Protein AF-A0A948Z2Q3-F1 (afdb_monomer_lite)

Sequence (294 aa):
MANPWHIGNTTVRTPYRLRDALIALAHSEYRGNLVGKDRESGFARLLHEKEILKAERIDHDDSQDFSDLGRKWRSALAQLGFVVQHLTRGHQKGIDPKYKDFVKEQPAFSGIPYEVTPNGINLINANTIPAQQECFLRALVAYRIPTVFETRYKFEQFSPLRHLLEILKNLENKKAEPVIKFWEMAVLQLTIPENGYENITNHIIKYREEREKSNNKKRLDHEKRLKLTNGNATKARTLLDYADLNIRYLKATGLFQSSGRGIIIFPQKHILVEKLLEDKFTVYDDNTYIKEIW

pLDDT: mean 95.42, std 3.98, range [54.91, 98.62]

Foldseek 3Di:
DFDQDFQFDLQCLALLLLLVLLVLQQPDPCALAQDDFVSLLVSLVSCVVVVSDPDVVCVVPVVDTPSVVSVSSLLRCPLLPQWQAAQDPPDGHFARPVCPVLCVVVVQARNRGRHGHPLNVQSNPQPDLLSQLQSLLLSQLLHKPPASRHPVGDDDIDRPLLLLLLLLVVCVVVVHDSWQALLLQLVCSSDDCVCPSVNSNVVVVVLVVVLVPDPDNPVSSQVVLCVVVVNDNVSSVVSSSRSSSRQNSSVSNVQWDDDPRIIHGDPVCPVVSVVSNPDDDDDDHHSRSSVSSD

Secondary structure (DSSP, 8-state):
-PPPP-SS-TT---TTHHHHHHHHHHTSTTTT---SHHHHHHHHHHHHHTTSS--HHHHH-TTS--HHHHHHHHHHHHHTTSBPPP-STT--SSS-GGGHHHHHH-TTS---TTPBPHHHHHHHH--SHHHHHHHHHHHHHH--BS-TT-TT--S--B-HHHHHHHHHHHHHHTTS---EEHHHHHHHTT--GGG-HHHHHHHHHHHHHHHHS-S-HHHHHHHHHHHHTTT-HHHHHHHHHHHHHHHHHHHHTTSEEEETTEEEE-GGGHHHHHHHHHSPP-PPPHHHHHHHH-

Structure (mmCIF, N/CA/C/O backbone):
data_AF-A0A948Z2Q3-F1
#
_entry.id   AF-A0A948Z2Q3-F1
#
loop_
_atom_site.group_PDB
_atom_site.id
_atom_site.type_symbol
_atom_site.label_atom_id
_atom_site.label_alt_id
_atom_site.label_comp_id
_atom_site.label_asym_id
_atom_site.label_entity_id
_atom_site.label_seq_id
_atom_site.pdbx_PDB_ins_code
_atom_site.Cartn_x
_atom_site.Cartn_y
_atom_site.Cartn_z
_atom_site.occupancy
_atom_site.B_iso_or_equiv
_atom_site.auth_seq_id
_atom_site.auth_comp_id
_atom_site.auth_asym_id
_atom_site.auth_atom_id
_atom_site.pdbx_PDB_model_num
ATOM 1 N N . MET A 1 1 ? 9.163 10.919 16.024 1.00 54.91 1 MET A N 1
ATOM 2 C CA . MET A 1 1 ? 7.801 10.505 15.619 1.00 54.91 1 MET A CA 1
ATOM 3 C C . MET A 1 1 ? 7.954 9.510 14.488 1.00 54.91 1 MET A C 1
ATOM 5 O O . MET A 1 1 ? 8.659 9.838 13.540 1.00 54.91 1 MET A O 1
ATOM 9 N N . ALA A 1 2 ? 7.391 8.308 14.615 1.00 65.56 2 ALA A N 1
ATOM 10 C CA . ALA A 1 2 ? 7.458 7.313 13.549 1.00 65.56 2 ALA A CA 1
ATOM 11 C C . ALA A 1 2 ? 6.763 7.857 12.288 1.00 65.56 2 ALA A C 1
ATOM 13 O O . ALA A 1 2 ? 5.712 8.495 12.382 1.00 65.56 2 ALA A O 1
ATOM 14 N N . ASN A 1 3 ? 7.371 7.657 11.118 1.00 85.62 3 ASN A N 1
ATOM 15 C CA . ASN A 1 3 ? 6.726 7.991 9.850 1.00 85.62 3 ASN A CA 1
ATOM 16 C C . ASN A 1 3 ? 5.538 7.044 9.652 1.00 85.62 3 ASN A C 1
ATOM 18 O O . ASN A 1 3 ? 5.741 5.836 9.787 1.00 85.62 3 ASN A O 1
ATOM 22 N N . PRO A 1 4 ? 4.335 7.547 9.319 1.00 93.75 4 PRO A N 1
ATOM 23 C CA . PRO A 1 4 ? 3.201 6.670 9.097 1.00 93.75 4 PRO A CA 1
ATOM 24 C C . PRO A 1 4 ? 3.498 5.713 7.943 1.00 93.75 4 PRO A C 1
ATOM 26 O O . PRO A 1 4 ? 3.984 6.125 6.880 1.00 93.75 4 PRO A O 1
ATOM 29 N N . TRP A 1 5 ? 3.238 4.430 8.159 1.00 96.25 5 TRP A N 1
ATOM 30 C CA . TRP A 1 5 ? 3.358 3.444 7.100 1.00 96.25 5 TRP A CA 1
ATOM 31 C C . TRP A 1 5 ? 2.165 3.520 6.149 1.00 96.25 5 TRP A C 1
ATOM 33 O O . TRP A 1 5 ? 1.053 3.887 6.532 1.00 96.25 5 TRP A O 1
ATOM 43 N N . HIS A 1 6 ? 2.400 3.203 4.880 1.00 95.88 6 HIS A N 1
ATOM 44 C CA . HIS A 1 6 ? 1.338 3.134 3.887 1.00 95.88 6 HIS A CA 1
ATOM 45 C C . HIS A 1 6 ? 1.653 2.109 2.797 1.00 95.88 6 HIS A C 1
ATOM 47 O O . HIS A 1 6 ? 2.815 1.783 2.550 1.00 95.88 6 HIS A O 1
ATOM 53 N N . ILE A 1 7 ? 0.602 1.615 2.149 1.00 95.94 7 ILE A N 1
ATOM 54 C CA . ILE A 1 7 ? 0.643 0.646 1.055 1.00 95.94 7 ILE A CA 1
ATOM 55 C C . ILE A 1 7 ? 0.170 1.355 -0.211 1.00 95.94 7 ILE A C 1
ATOM 57 O O . ILE A 1 7 ? -0.931 1.896 -0.241 1.00 95.94 7 ILE A O 1
ATOM 61 N N . GLY A 1 8 ? 0.992 1.380 -1.254 1.00 92.19 8 GLY A N 1
ATOM 62 C CA . GLY A 1 8 ? 0.757 2.227 -2.419 1.00 92.19 8 GLY A CA 1
ATOM 63 C C . GLY A 1 8 ? 1.153 3.683 -2.162 1.00 92.19 8 GLY A C 1
ATOM 64 O O . GLY A 1 8 ? 1.828 4.026 -1.187 1.00 92.19 8 GLY A O 1
ATOM 65 N N . ASN A 1 9 ? 0.677 4.582 -3.023 1.00 92.31 9 ASN A N 1
ATOM 66 C CA . ASN A 1 9 ? 0.813 6.024 -2.825 1.00 92.31 9 ASN A CA 1
ATOM 67 C C . ASN A 1 9 ? -0.503 6.764 -3.095 1.00 92.31 9 ASN A C 1
ATOM 69 O O . ASN A 1 9 ? -1.407 6.267 -3.761 1.00 92.31 9 ASN A O 1
ATOM 73 N N . THR A 1 10 ? -0.608 7.995 -2.594 1.00 91.56 10 THR A N 1
ATOM 74 C CA . THR A 1 10 ? -1.848 8.792 -2.630 1.00 91.56 10 THR A CA 1
ATOM 75 C C . THR A 1 10 ? -2.260 9.262 -4.024 1.00 91.56 10 THR A C 1
ATOM 77 O O . THR A 1 10 ? -3.364 9.779 -4.182 1.00 91.56 10 THR A O 1
ATOM 80 N N . THR A 1 11 ? -1.408 9.082 -5.037 1.00 91.75 11 THR A N 1
ATOM 81 C CA . THR A 1 11 ? -1.756 9.377 -6.436 1.00 91.75 11 THR A CA 1
ATOM 82 C C . THR A 1 11 ? -2.552 8.226 -7.039 1.00 91.75 11 THR A C 1
ATOM 84 O O . THR A 1 11 ? -3.571 8.450 -7.689 1.00 91.75 11 THR A O 1
ATOM 87 N N . VAL A 1 12 ? -2.145 6.987 -6.757 1.00 94.12 12 VAL A N 1
ATOM 88 C CA . VAL A 1 12 ? -2.795 5.772 -7.262 1.00 94.12 12 VAL A CA 1
ATOM 89 C C . VAL A 1 12 ? -3.582 5.105 -6.136 1.00 94.12 12 VAL A C 1
ATOM 91 O O . VAL A 1 12 ? -3.276 4.010 -5.689 1.00 94.12 12 VAL A O 1
ATOM 94 N N . ARG A 1 13 ? -4.638 5.772 -5.651 1.00 93.06 13 ARG A N 1
ATOM 95 C CA . ARG A 1 13 ? -5.456 5.233 -4.544 1.00 93.06 13 ARG A CA 1
ATOM 96 C C . ARG A 1 13 ? -6.278 3.999 -4.925 1.00 93.06 13 ARG A C 1
ATOM 98 O O . ARG A 1 13 ? -6.767 3.312 -4.040 1.00 93.06 13 ARG A O 1
ATOM 105 N N . THR A 1 14 ? -6.496 3.744 -6.216 1.00 93.88 14 THR A N 1
ATOM 106 C CA . THR A 1 14 ? -7.311 2.615 -6.702 1.00 93.88 14 THR A CA 1
ATOM 107 C C . THR A 1 14 ? -6.391 1.515 -7.233 1.00 93.88 14 THR A C 1
ATOM 109 O O . THR A 1 14 ? -5.890 1.670 -8.347 1.00 93.88 14 THR A O 1
ATOM 112 N N . PRO A 1 15 ? -6.178 0.415 -6.483 1.00 94.94 15 PRO A N 1
ATOM 113 C CA . PRO A 1 15 ? -5.144 -0.572 -6.797 1.00 94.94 15 PRO A CA 1
ATOM 114 C C . PRO A 1 15 ? -5.349 -1.256 -8.144 1.00 94.94 15 PRO A C 1
ATOM 116 O O . PRO A 1 15 ? -4.388 -1.444 -8.874 1.00 94.94 15 PRO A O 1
ATOM 119 N N . TYR A 1 16 ? -6.593 -1.559 -8.524 1.00 95.19 16 TYR A N 1
ATOM 120 C CA . TYR A 1 16 ? -6.884 -2.274 -9.772 1.00 95.19 16 TYR A CA 1
ATOM 121 C C . TYR A 1 16 ? -6.422 -1.531 -11.038 1.00 95.19 16 TYR A C 1
ATOM 123 O O . TYR A 1 16 ? -6.075 -2.179 -12.018 1.00 95.19 16 TYR A O 1
ATOM 131 N N . ARG A 1 17 ? -6.279 -0.195 -10.994 1.00 96.12 17 ARG A N 1
ATOM 132 C CA . ARG A 1 17 ? -5.687 0.580 -12.106 1.00 96.12 17 ARG A CA 1
ATOM 133 C C . ARG A 1 17 ? -4.208 0.263 -12.336 1.00 96.12 17 ARG A C 1
ATOM 135 O O . ARG A 1 17 ? -3.684 0.572 -13.402 1.00 96.12 17 ARG A O 1
ATOM 142 N N . LEU A 1 18 ? -3.518 -0.325 -11.353 1.00 97.56 18 LEU A N 1
ATOM 143 C CA . LEU A 1 18 ? -2.130 -0.753 -11.518 1.00 97.56 18 LEU A CA 1
ATOM 144 C C . LEU A 1 18 ? -2.001 -1.828 -12.589 1.00 97.56 18 LEU A C 1
ATOM 146 O O . LEU A 1 18 ? -1.014 -1.804 -13.310 1.00 97.56 18 LEU A O 1
ATOM 150 N N . ARG A 1 19 ? -2.987 -2.722 -12.736 1.00 97.81 19 ARG A N 1
ATOM 151 C CA . ARG A 1 19 ? -2.957 -3.741 -13.789 1.00 97.81 19 ARG A CA 1
ATOM 152 C C . ARG A 1 19 ? -2.954 -3.094 -15.170 1.00 97.81 19 ARG A C 1
ATOM 154 O O . ARG A 1 19 ? -2.087 -3.400 -15.981 1.00 97.81 19 ARG A O 1
ATOM 161 N N . ASP A 1 20 ? -3.877 -2.172 -15.418 1.00 97.81 20 ASP A N 1
ATOM 162 C CA . ASP A 1 20 ? -3.989 -1.519 -16.725 1.00 97.81 20 ASP A CA 1
ATOM 163 C C . ASP A 1 20 ? -2.764 -0.642 -17.013 1.00 97.81 20 ASP A C 1
ATOM 165 O O . ASP A 1 20 ? -2.226 -0.664 -18.120 1.00 97.81 20 ASP A O 1
ATOM 169 N N . ALA A 1 21 ? -2.248 0.060 -15.996 1.00 97.81 21 ALA A N 1
ATOM 170 C CA . ALA A 1 21 ? -0.997 0.811 -16.110 1.00 97.81 21 ALA A CA 1
ATOM 171 C C . ALA A 1 21 ? 0.207 -0.094 -16.401 1.00 97.81 21 ALA A C 1
ATOM 173 O O . ALA A 1 21 ? 1.087 0.280 -17.174 1.00 97.81 21 ALA A O 1
ATOM 174 N N . LEU A 1 22 ? 0.247 -1.284 -15.801 1.00 98.06 22 LEU A N 1
ATOM 175 C CA . LEU A 1 22 ? 1.303 -2.262 -16.022 1.00 98.06 22 LEU A CA 1
ATOM 176 C C . LEU A 1 22 ? 1.233 -2.853 -17.434 1.00 98.06 22 LEU A C 1
ATOM 178 O O . LEU A 1 22 ? 2.267 -2.977 -18.083 1.00 98.06 22 LEU A O 1
ATOM 182 N N . ILE A 1 23 ? 0.029 -3.135 -17.944 1.00 98.31 23 ILE A N 1
ATOM 183 C CA . ILE A 1 23 ? -0.195 -3.537 -19.341 1.00 98.31 23 ILE A CA 1
ATOM 184 C C . ILE A 1 23 ? 0.279 -2.435 -20.291 1.00 98.31 23 ILE A C 1
ATOM 186 O O . ILE A 1 23 ? 0.996 -2.726 -21.248 1.00 98.31 23 ILE A O 1
ATOM 190 N N . ALA A 1 24 ? -0.083 -1.178 -20.025 1.00 98.19 24 ALA A N 1
ATOM 191 C CA . ALA A 1 24 ? 0.355 -0.039 -20.824 1.00 98.19 24 ALA A CA 1
ATOM 192 C C . ALA A 1 24 ? 1.885 0.106 -20.823 1.00 98.19 24 ALA A C 1
ATOM 194 O O . ALA A 1 24 ? 2.484 0.273 -21.884 1.00 98.19 24 ALA A O 1
ATOM 195 N N . LEU A 1 25 ? 2.525 -0.025 -19.656 1.00 97.94 25 LEU A N 1
ATOM 196 C CA . LEU A 1 25 ? 3.981 0.016 -19.536 1.00 97.94 25 LEU A CA 1
ATOM 197 C C . LEU A 1 25 ? 4.637 -1.129 -20.319 1.00 97.94 25 LEU A C 1
ATOM 199 O O . LEU A 1 25 ? 5.542 -0.877 -21.107 1.00 97.94 25 LEU A O 1
ATOM 203 N N . ALA A 1 26 ? 4.159 -2.365 -20.147 1.00 96.88 26 ALA A N 1
ATOM 204 C CA . ALA A 1 26 ? 4.737 -3.562 -20.757 1.00 96.88 26 ALA A CA 1
ATOM 205 C C . ALA A 1 26 ? 4.750 -3.528 -22.296 1.00 96.88 26 ALA A C 1
ATOM 207 O O . ALA A 1 26 ? 5.660 -4.088 -22.906 1.00 96.88 26 ALA A O 1
ATOM 208 N N . HIS A 1 27 ? 3.766 -2.856 -22.903 1.00 96.75 27 HIS A N 1
ATOM 209 C CA . HIS A 1 27 ? 3.595 -2.738 -24.356 1.00 96.75 27 HIS A CA 1
ATOM 210 C C . HIS A 1 27 ? 4.019 -1.370 -24.918 1.00 96.75 27 HIS A C 1
ATOM 212 O O . HIS A 1 27 ? 3.609 -1.012 -26.020 1.00 96.75 27 HIS A O 1
ATOM 218 N N . SER A 1 28 ? 4.805 -0.587 -24.176 1.00 96.81 28 SER A N 1
ATOM 219 C CA . SER A 1 28 ? 5.303 0.718 -24.628 1.00 96.81 28 SER A CA 1
ATOM 220 C C . SER A 1 28 ? 6.826 0.779 -24.650 1.00 96.81 28 SER A C 1
ATOM 222 O O . SER A 1 28 ? 7.518 -0.042 -24.047 1.00 96.81 28 SER A O 1
ATOM 224 N N . GLU A 1 29 ? 7.354 1.809 -25.308 1.00 95.25 29 GLU A N 1
ATOM 225 C CA . GLU A 1 29 ? 8.790 2.112 -25.365 1.00 95.25 29 GLU A CA 1
ATOM 226 C C . GLU A 1 29 ? 9.416 2.456 -23.998 1.00 95.25 29 GLU A C 1
ATOM 228 O O . GLU A 1 29 ? 10.641 2.501 -23.858 1.00 95.25 29 GLU A O 1
ATOM 233 N N . TYR A 1 30 ? 8.586 2.690 -22.975 1.00 95.62 30 TYR A N 1
ATOM 234 C CA . TYR A 1 30 ? 9.035 3.038 -21.629 1.00 95.62 30 TYR A CA 1
ATOM 235 C C . TYR A 1 30 ? 9.410 1.820 -20.774 1.00 95.62 30 TYR A C 1
ATOM 237 O O . TYR A 1 30 ? 10.022 1.983 -19.712 1.00 95.62 30 TYR A O 1
ATOM 245 N N . ARG A 1 31 ? 9.079 0.596 -21.212 1.00 94.81 31 ARG A N 1
ATOM 246 C CA . ARG A 1 31 ? 9.482 -0.646 -20.534 1.00 94.81 31 ARG A CA 1
ATOM 247 C C . ARG A 1 31 ? 11.005 -0.696 -20.378 1.00 94.81 31 ARG A C 1
ATOM 249 O O . ARG A 1 31 ? 11.735 -0.580 -21.357 1.00 94.81 31 ARG A O 1
ATOM 256 N N . GLY A 1 32 ? 11.492 -0.877 -19.148 1.00 93.00 32 GLY A N 1
ATOM 257 C CA . GLY A 1 32 ? 12.938 -0.929 -18.880 1.00 93.00 32 GLY A CA 1
ATOM 258 C C . GLY A 1 32 ? 13.676 0.403 -19.097 1.00 93.00 32 GLY A C 1
ATOM 259 O O . GLY A 1 32 ? 14.906 0.456 -19.059 1.00 93.00 32 GLY A O 1
ATOM 260 N N . ASN A 1 33 ? 12.935 1.479 -19.379 1.00 92.44 33 ASN A N 1
ATOM 261 C CA . ASN A 1 33 ? 13.460 2.733 -19.904 1.00 92.44 33 ASN A CA 1
ATOM 262 C C . ASN A 1 33 ? 12.634 3.934 -19.408 1.00 92.44 33 ASN A C 1
ATOM 264 O O . ASN A 1 33 ? 12.343 4.859 -20.156 1.00 92.44 33 ASN A O 1
ATOM 268 N N . LEU A 1 34 ? 12.226 3.924 -18.137 1.00 93.31 34 LEU A N 1
ATOM 269 C CA . LEU A 1 34 ? 11.282 4.909 -17.591 1.00 93.31 34 LEU A CA 1
ATOM 270 C C . LEU A 1 34 ? 11.953 6.040 -16.784 1.00 93.31 34 LEU A C 1
ATOM 272 O O . LEU A 1 34 ? 11.281 6.944 -16.297 1.00 93.31 34 LEU A O 1
ATOM 276 N N . VAL A 1 35 ? 13.279 6.010 -16.606 1.00 91.44 35 VAL A N 1
ATOM 277 C CA . VAL A 1 35 ? 14.013 7.049 -15.859 1.00 91.44 35 VAL A CA 1
ATOM 278 C C . VAL A 1 35 ? 14.272 8.267 -16.739 1.00 91.44 35 VAL A C 1
ATOM 280 O O . VAL A 1 35 ? 14.931 8.158 -17.767 1.00 91.44 35 VAL A O 1
ATOM 283 N N . GLY A 1 36 ? 13.865 9.445 -16.273 1.00 92.00 36 GLY A N 1
ATOM 284 C CA . GLY A 1 36 ? 14.191 10.725 -16.901 1.00 92.00 36 GLY A CA 1
ATOM 285 C C . GLY A 1 36 ? 12.944 11.516 -17.267 1.00 92.00 36 GLY A C 1
ATOM 286 O O . GLY A 1 36 ? 11.905 10.939 -17.567 1.00 92.00 36 GLY A O 1
ATOM 287 N N . LYS A 1 37 ? 13.068 12.845 -17.244 1.00 94.56 37 LYS A N 1
ATOM 288 C CA . LYS A 1 37 ? 11.945 13.786 -17.343 1.00 94.56 37 LYS A CA 1
ATOM 289 C C . LYS A 1 37 ? 11.030 13.515 -18.543 1.00 94.56 37 LYS A C 1
ATOM 291 O O . LYS A 1 37 ? 9.814 13.437 -18.374 1.00 94.56 37 LYS A O 1
ATOM 296 N N . ASP A 1 38 ? 11.618 13.326 -19.720 1.00 95.12 38 ASP A N 1
ATOM 297 C CA . ASP A 1 38 ? 10.865 13.135 -20.964 1.00 95.12 38 ASP A CA 1
ATOM 298 C C . ASP A 1 38 ? 10.141 11.786 -20.977 1.00 95.12 38 ASP A C 1
ATOM 300 O O . ASP A 1 38 ? 8.964 11.715 -21.313 1.00 95.12 38 ASP A O 1
ATOM 304 N N . ARG A 1 39 ? 10.809 10.723 -20.508 1.00 95.56 39 ARG A N 1
ATOM 305 C CA . ARG A 1 39 ? 10.246 9.363 -20.422 1.00 95.56 39 ARG A CA 1
ATOM 306 C C . ARG A 1 39 ? 9.137 9.281 -19.372 1.00 95.56 39 ARG A C 1
ATOM 308 O O . ARG A 1 39 ? 8.098 8.679 -19.611 1.00 95.56 39 ARG A O 1
ATOM 315 N N . GLU A 1 40 ? 9.327 9.923 -18.219 1.00 96.50 40 GLU A N 1
ATOM 316 C CA . GLU A 1 40 ? 8.307 10.014 -17.170 1.00 96.50 40 GLU A CA 1
ATOM 317 C C . GLU A 1 40 ? 7.091 10.832 -17.641 1.00 96.50 40 GLU A C 1
ATOM 319 O O . GLU A 1 40 ? 5.958 10.447 -17.356 1.00 96.50 40 GLU A O 1
ATOM 324 N N . SER A 1 41 ? 7.304 11.925 -18.382 1.00 97.50 41 SER A N 1
ATOM 325 C CA . SER A 1 41 ? 6.207 12.716 -18.960 1.00 97.50 41 SER A CA 1
ATOM 326 C C . SER A 1 41 ? 5.466 11.940 -20.048 1.00 97.50 41 SER A C 1
ATOM 328 O O . SER A 1 41 ? 4.241 11.875 -20.013 1.00 97.50 41 SER A O 1
ATOM 330 N N . GLY A 1 42 ? 6.192 11.286 -20.959 1.00 97.44 42 GLY A N 1
ATOM 331 C CA . GLY A 1 42 ? 5.613 10.444 -22.005 1.00 97.44 42 GLY A CA 1
ATOM 332 C C . GLY A 1 42 ? 4.788 9.289 -21.437 1.00 97.44 42 GLY A C 1
ATOM 333 O O . GLY A 1 42 ? 3.662 9.054 -21.866 1.00 97.44 42 GLY A O 1
ATOM 334 N N . PHE A 1 43 ? 5.266 8.640 -20.373 1.00 97.81 43 PHE A N 1
ATOM 335 C CA . PHE A 1 43 ? 4.477 7.620 -19.685 1.00 97.81 43 PHE A CA 1
ATOM 336 C C . PHE A 1 43 ? 3.201 8.185 -19.049 1.00 97.81 43 PHE A C 1
ATOM 338 O O . PHE A 1 43 ? 2.157 7.539 -19.098 1.00 97.81 43 PHE A O 1
ATOM 345 N N . ALA A 1 44 ? 3.246 9.392 -18.477 1.00 97.75 44 ALA A N 1
ATOM 346 C CA . ALA A 1 44 ? 2.044 10.038 -17.957 1.00 97.75 44 ALA A CA 1
ATOM 347 C C . ALA A 1 44 ? 1.011 10.314 -19.065 1.00 97.75 44 ALA A C 1
ATOM 349 O O . ALA A 1 44 ? -0.172 10.052 -18.842 1.00 97.75 44 ALA A O 1
ATOM 350 N N . ARG A 1 45 ? 1.454 10.768 -20.249 1.00 97.62 45 ARG A N 1
ATOM 351 C CA . ARG A 1 45 ? 0.591 10.946 -21.432 1.00 97.62 45 ARG A CA 1
ATOM 352 C C . ARG A 1 45 ? -0.011 9.629 -21.892 1.00 97.62 45 ARG A C 1
ATOM 354 O O . ARG A 1 45 ? -1.225 9.533 -21.989 1.00 97.62 45 ARG A O 1
ATOM 361 N N . LEU A 1 46 ? 0.799 8.579 -22.025 1.00 97.88 46 LEU A N 1
ATOM 362 C CA . LEU A 1 46 ? 0.322 7.247 -22.402 1.00 97.88 46 LEU A CA 1
ATOM 363 C C . LEU A 1 46 ? -0.775 6.730 -21.458 1.00 97.88 46 LEU A C 1
ATOM 365 O O . LEU A 1 46 ? -1.778 6.166 -21.895 1.00 97.88 46 LEU A O 1
ATOM 369 N N . LEU A 1 47 ? -0.591 6.895 -20.144 1.00 97.88 47 LEU A N 1
ATOM 370 C CA . LEU A 1 47 ? -1.612 6.506 -19.170 1.00 97.88 47 LEU A CA 1
ATOM 371 C C . LEU A 1 47 ? -2.872 7.365 -19.288 1.00 97.88 47 LEU A C 1
ATOM 373 O O . LEU A 1 47 ? -3.962 6.879 -18.989 1.00 97.88 47 LEU A O 1
ATOM 377 N N . HIS A 1 48 ? -2.725 8.626 -19.681 1.00 97.25 48 HIS A N 1
ATOM 378 C CA . HIS A 1 48 ? -3.840 9.532 -19.886 1.00 97.25 48 HIS A CA 1
ATOM 379 C C . HIS A 1 48 ? -4.646 9.208 -21.143 1.00 97.25 48 HIS A C 1
ATOM 381 O O . HIS A 1 48 ? -5.856 9.030 -21.041 1.00 97.25 48 HIS A O 1
ATOM 387 N N . GLU A 1 49 ? -3.973 8.994 -22.271 1.00 96.81 49 GLU A N 1
ATOM 388 C CA . GLU A 1 49 ? -4.564 8.543 -23.537 1.00 96.81 49 GLU A CA 1
ATOM 389 C C . GLU A 1 49 ? -5.337 7.228 -23.383 1.00 96.81 49 GLU A C 1
ATOM 391 O O . GLU A 1 49 ? -6.378 7.027 -24.000 1.00 96.81 49 GLU A O 1
ATOM 396 N N . LYS A 1 50 ? -4.851 6.321 -22.526 1.00 96.94 50 LYS A N 1
ATOM 397 C CA . LYS A 1 50 ? -5.522 5.049 -22.213 1.00 96.94 50 LYS A CA 1
ATOM 398 C C . LYS A 1 50 ? -6.624 5.168 -21.156 1.00 96.94 50 LYS A C 1
ATOM 400 O O . LYS A 1 50 ? -7.102 4.147 -20.673 1.00 96.94 50 LYS A O 1
ATOM 405 N N . GLU A 1 51 ? -6.966 6.384 -20.733 1.00 96.25 51 GLU A N 1
ATOM 406 C CA . GLU A 1 51 ? -7.942 6.693 -19.676 1.00 96.25 51 GLU A CA 1
ATOM 407 C C . GLU A 1 51 ? -7.616 6.078 -18.299 1.00 96.25 51 GLU A C 1
ATOM 409 O O . GLU A 1 51 ? -8.409 6.136 -17.352 1.00 96.25 51 GLU A O 1
ATOM 414 N N . ILE A 1 52 ? -6.403 5.542 -18.139 1.00 96.50 52 ILE A N 1
ATOM 415 C CA . ILE A 1 52 ? -5.909 4.977 -16.886 1.00 96.50 52 ILE A CA 1
ATOM 416 C C . ILE A 1 52 ? -5.594 6.100 -15.912 1.00 96.50 52 ILE A C 1
ATOM 418 O O . ILE A 1 52 ? -5.749 5.888 -14.715 1.00 96.50 52 ILE A O 1
ATOM 422 N N . LEU A 1 53 ? -5.180 7.281 -16.382 1.00 94.38 53 LEU A N 1
ATOM 423 C CA . LEU A 1 53 ? -4.904 8.505 -15.625 1.00 94.38 53 LEU A CA 1
ATOM 424 C C . LEU A 1 53 ? -5.759 9.664 -16.157 1.00 94.38 53 LEU A C 1
ATOM 426 O O . LEU A 1 53 ? -5.650 10.055 -17.305 1.00 94.38 53 LEU A O 1
ATOM 430 N N . LYS A 1 54 ? -6.563 10.301 -15.307 1.00 92.50 54 LYS A N 1
ATOM 431 C CA . LYS A 1 54 ? -7.206 11.572 -15.668 1.00 92.50 54 LYS A CA 1
ATOM 432 C C . LYS A 1 54 ? -6.320 12.717 -15.200 1.00 92.50 54 LYS A C 1
ATOM 434 O O . LYS A 1 54 ? -6.164 12.901 -13.993 1.00 92.50 54 LYS A O 1
ATOM 439 N N . ALA A 1 55 ? -5.704 13.421 -16.141 1.00 91.94 55 ALA A N 1
ATOM 440 C CA . ALA A 1 55 ? -4.808 14.533 -15.872 1.00 91.94 55 ALA A CA 1
ATOM 441 C C . ALA A 1 55 ? -5.187 15.714 -16.768 1.00 91.94 55 ALA A C 1
ATOM 443 O O . ALA A 1 55 ? -4.561 15.933 -17.791 1.00 91.94 55 ALA A O 1
ATOM 444 N N . GLU A 1 56 ? -6.168 16.506 -16.331 1.00 91.44 56 GLU A N 1
ATOM 445 C CA . GLU A 1 56 ? -6.699 17.672 -17.067 1.00 91.44 56 GLU A CA 1
ATOM 446 C C . GLU A 1 56 ? -5.610 18.661 -17.509 1.00 91.44 56 GLU A C 1
ATOM 448 O O . GLU A 1 56 ? -5.766 19.395 -18.475 1.00 91.44 56 GLU A O 1
ATOM 453 N N . ARG A 1 57 ? -4.476 18.709 -16.798 1.00 93.06 57 ARG A N 1
ATOM 454 C CA . ARG A 1 57 ? -3.342 19.569 -17.162 1.00 93.06 57 ARG A CA 1
ATOM 455 C C . ARG A 1 57 ? -2.695 19.155 -18.496 1.00 93.06 57 ARG A C 1
ATOM 457 O O . ARG A 1 57 ? -2.082 20.004 -19.125 1.00 93.06 57 ARG A O 1
ATOM 464 N N . ILE A 1 58 ? -2.848 17.895 -18.912 1.00 93.19 58 ILE A N 1
ATOM 465 C CA . ILE A 1 58 ? -2.411 17.389 -20.221 1.00 93.19 58 ILE A CA 1
ATOM 466 C C . ILE A 1 58 ? -3.352 17.896 -21.319 1.00 93.19 58 ILE A C 1
ATOM 468 O O . ILE A 1 58 ? -2.870 18.435 -22.307 1.00 93.19 58 ILE A O 1
ATOM 472 N N . ASP A 1 59 ? -4.672 17.828 -21.104 1.00 92.81 59 ASP A N 1
ATOM 473 C CA . ASP A 1 59 ? -5.679 18.313 -22.063 1.00 92.81 59 ASP A CA 1
ATOM 474 C C . ASP A 1 59 ? -5.527 19.811 -22.386 1.00 92.81 59 ASP A C 1
ATOM 476 O O . ASP A 1 59 ? -5.765 20.243 -23.512 1.00 92.81 59 ASP A O 1
ATOM 480 N N . HIS A 1 60 ? -5.137 20.619 -21.394 1.00 92.19 60 HIS A N 1
ATOM 481 C CA . HIS A 1 60 ? -4.975 22.064 -21.570 1.00 92.19 60 HIS A CA 1
ATOM 482 C C . HIS A 1 60 ? -3.683 22.452 -22.297 1.00 92.19 60 HIS A C 1
ATOM 484 O O . HIS A 1 60 ? -3.681 23.422 -23.053 1.00 92.19 60 HIS A O 1
ATOM 490 N N . ASP A 1 61 ? -2.577 21.759 -22.018 1.00 92.19 61 ASP A N 1
ATOM 491 C CA . ASP A 1 61 ? -1.265 22.080 -22.579 1.00 92.19 61 ASP A CA 1
ATOM 492 C C . ASP A 1 61 ? -0.336 20.862 -22.526 1.00 92.19 61 ASP A C 1
ATOM 494 O O . ASP A 1 61 ? 0.410 20.631 -21.567 1.00 92.19 61 ASP A O 1
ATOM 498 N N . ASP A 1 62 ? -0.357 20.095 -23.613 1.00 87.12 62 ASP A N 1
ATOM 499 C CA . ASP A 1 62 ? 0.462 18.902 -23.781 1.00 87.12 62 ASP A CA 1
ATOM 500 C C . ASP A 1 62 ? 1.969 19.233 -23.843 1.00 87.12 62 ASP A C 1
ATOM 502 O O . ASP A 1 62 ? 2.795 18.346 -23.694 1.00 87.12 62 ASP A O 1
ATOM 506 N N . SER A 1 63 ? 2.401 20.493 -23.957 1.00 88.69 63 SER A N 1
ATOM 507 C CA . SER A 1 63 ? 3.837 20.824 -23.955 1.00 88.69 63 SER A CA 1
ATOM 508 C C . SER A 1 63 ? 4.473 20.850 -22.555 1.00 88.69 63 SER A C 1
ATOM 510 O O . SER A 1 63 ? 5.702 20.852 -22.432 1.00 88.69 63 SER A O 1
ATOM 512 N N . GLN A 1 64 ? 3.666 20.837 -21.486 1.00 92.12 64 GLN A N 1
ATOM 513 C CA . GLN A 1 64 ? 4.172 20.946 -20.114 1.00 92.12 64 GLN A CA 1
ATOM 514 C C . GLN A 1 64 ? 4.913 19.692 -19.630 1.00 92.12 64 GLN A C 1
ATOM 516 O O . GLN A 1 64 ? 4.866 18.609 -20.214 1.00 92.12 64 GLN A O 1
ATOM 521 N N . ASP A 1 65 ? 5.600 19.857 -18.498 1.00 94.56 65 ASP A N 1
ATOM 522 C CA . ASP A 1 65 ? 6.227 18.773 -17.751 1.00 94.56 65 ASP A CA 1
ATOM 523 C C . ASP A 1 65 ? 5.190 17.992 -16.924 1.00 94.56 65 ASP A C 1
ATOM 525 O O . ASP A 1 65 ? 4.473 18.553 -16.086 1.00 94.56 65 ASP A O 1
ATOM 529 N N . PHE A 1 66 ? 5.160 16.675 -17.124 1.00 96.38 66 PHE A N 1
ATOM 530 C CA . PHE A 1 66 ? 4.301 15.733 -16.400 1.00 96.38 66 PHE A CA 1
ATOM 531 C C . PHE A 1 66 ? 5.106 14.627 -15.710 1.00 96.38 66 PHE A C 1
ATOM 533 O O . PHE A 1 66 ? 4.545 13.628 -15.247 1.00 96.38 66 PHE A O 1
ATOM 540 N N . SER A 1 67 ? 6.423 14.810 -15.588 1.00 95.69 67 SER A N 1
ATOM 541 C CA . SER A 1 67 ? 7.328 13.850 -14.955 1.00 95.69 67 SER A CA 1
ATOM 542 C C . SER A 1 67 ? 6.938 13.544 -13.510 1.00 95.69 67 SER A C 1
ATOM 544 O O . SER A 1 67 ? 7.145 12.430 -13.027 1.00 95.69 67 SER A O 1
ATOM 546 N N . ASP A 1 68 ? 6.292 14.485 -12.812 1.00 96.25 68 ASP A N 1
ATOM 547 C CA . ASP A 1 68 ? 5.780 14.254 -11.466 1.00 96.25 68 ASP A CA 1
ATOM 548 C C . ASP A 1 68 ? 4.707 13.152 -11.435 1.00 96.25 68 ASP A C 1
ATOM 550 O O . ASP A 1 68 ? 4.747 12.299 -10.543 1.00 96.25 68 ASP A O 1
ATOM 554 N N . LEU A 1 69 ? 3.803 13.125 -12.424 1.00 96.00 69 LEU A N 1
ATOM 555 C CA . LEU A 1 69 ? 2.760 12.109 -12.575 1.00 96.00 69 LEU A CA 1
ATOM 556 C C . LEU A 1 69 ? 3.374 10.757 -12.943 1.00 96.00 69 LEU A C 1
ATOM 558 O O . LEU A 1 69 ? 3.104 9.765 -12.261 1.00 96.00 69 LEU A O 1
ATOM 562 N N . GLY A 1 70 ? 4.264 10.725 -13.939 1.00 96.56 70 GLY A N 1
ATOM 563 C CA . GLY A 1 70 ? 4.975 9.506 -14.336 1.00 96.56 70 GLY A CA 1
ATOM 564 C C . GLY A 1 70 ? 5.771 8.896 -13.183 1.00 96.56 70 GLY A C 1
ATOM 565 O O . GLY A 1 70 ? 5.670 7.697 -12.909 1.00 96.56 70 GLY A O 1
ATOM 566 N N . ARG A 1 71 ? 6.477 9.735 -12.411 1.00 96.00 71 ARG A N 1
ATOM 567 C CA . ARG A 1 71 ? 7.209 9.322 -11.207 1.00 96.00 71 ARG A CA 1
ATOM 568 C C . ARG A 1 71 ? 6.302 8.707 -10.140 1.00 96.00 71 ARG A C 1
ATOM 570 O O . ARG A 1 71 ? 6.679 7.725 -9.497 1.00 96.00 71 ARG A O 1
ATOM 577 N N . LYS A 1 72 ? 5.117 9.280 -9.919 1.00 96.00 72 LYS A N 1
ATOM 578 C CA . LYS A 1 72 ? 4.140 8.748 -8.955 1.00 96.00 72 LYS A CA 1
ATOM 579 C C . LYS A 1 72 ? 3.606 7.384 -9.403 1.00 96.00 72 LYS A C 1
ATOM 581 O O . LYS A 1 72 ? 3.520 6.477 -8.576 1.00 96.00 72 LYS A O 1
ATOM 586 N N . TRP A 1 73 ? 3.309 7.208 -10.690 1.00 97.00 73 TRP A N 1
ATOM 587 C CA . TRP A 1 73 ? 2.835 5.928 -11.227 1.00 97.00 73 TRP A CA 1
ATOM 588 C C . TRP A 1 73 ? 3.902 4.840 -11.210 1.00 97.00 73 TRP A C 1
ATOM 590 O O . TRP A 1 73 ? 3.638 3.751 -10.703 1.00 97.00 73 TRP A O 1
ATOM 600 N N . ARG A 1 74 ? 5.131 5.133 -11.650 1.00 94.75 74 ARG A N 1
ATOM 601 C CA . ARG A 1 74 ? 6.223 4.150 -11.570 1.00 94.75 74 ARG A CA 1
ATOM 602 C C . ARG A 1 74 ? 6.518 3.737 -10.131 1.00 94.75 74 ARG A C 1
ATOM 604 O O . ARG A 1 74 ? 6.758 2.567 -9.871 1.00 94.75 74 ARG A O 1
ATOM 611 N N . SER A 1 75 ? 6.442 4.677 -9.182 1.00 94.88 75 SER A N 1
ATOM 612 C CA . SER A 1 75 ? 6.593 4.367 -7.758 1.00 94.88 75 SER A CA 1
ATOM 613 C C . SER A 1 75 ? 5.471 3.464 -7.245 1.00 94.88 75 SER A C 1
ATOM 615 O O . SER A 1 75 ? 5.743 2.622 -6.398 1.00 94.88 75 SER A O 1
ATOM 617 N N . ALA A 1 76 ? 4.235 3.632 -7.728 1.00 95.75 76 ALA A N 1
ATOM 618 C CA . ALA A 1 76 ? 3.112 2.784 -7.331 1.00 95.75 76 ALA A CA 1
ATOM 619 C C . ALA A 1 76 ? 3.261 1.349 -7.861 1.00 95.75 76 ALA A C 1
ATOM 621 O O . ALA A 1 76 ? 2.984 0.400 -7.134 1.00 95.75 76 ALA A O 1
ATOM 622 N N . LEU A 1 77 ? 3.717 1.201 -9.110 1.00 96.88 77 LEU A N 1
ATOM 623 C CA . LEU A 1 77 ? 3.979 -0.101 -9.732 1.00 96.88 77 LEU A CA 1
ATOM 624 C C . LEU A 1 77 ? 5.124 -0.842 -9.030 1.00 96.88 77 LEU A C 1
ATOM 626 O O . LEU A 1 77 ? 5.042 -2.046 -8.801 1.00 96.88 77 LEU A O 1
ATOM 630 N N . ALA A 1 78 ? 6.185 -0.122 -8.673 1.00 95.81 78 ALA A N 1
ATOM 631 C CA . ALA A 1 78 ? 7.406 -0.732 -8.167 1.00 95.81 78 ALA A CA 1
ATOM 632 C C . ALA A 1 78 ? 7.342 -1.090 -6.670 1.00 95.81 78 ALA A C 1
ATOM 634 O O . ALA A 1 78 ? 7.929 -2.088 -6.260 1.00 95.81 78 ALA A O 1
ATOM 635 N N . GLN A 1 79 ? 6.578 -0.346 -5.857 1.00 95.44 79 GLN A N 1
ATOM 636 C CA . GLN A 1 79 ? 6.497 -0.577 -4.406 1.00 95.44 79 GLN A CA 1
ATOM 637 C C . GLN A 1 79 ? 6.045 -1.998 -4.034 1.00 95.44 79 GLN A C 1
ATOM 639 O O . GLN A 1 79 ? 6.595 -2.599 -3.117 1.00 95.44 79 GLN A O 1
ATOM 644 N N . LEU A 1 80 ? 5.047 -2.529 -4.747 1.00 95.12 80 LEU A N 1
ATOM 645 C CA . LEU A 1 80 ? 4.509 -3.877 -4.528 1.00 95.12 80 LEU A CA 1
ATOM 646 C C . LEU A 1 80 ? 5.188 -4.939 -5.407 1.00 95.12 80 LEU A C 1
ATOM 648 O O . LEU A 1 80 ? 4.658 -6.034 -5.560 1.00 95.12 80 LEU A O 1
ATOM 652 N N . GLY A 1 81 ? 6.338 -4.604 -5.998 1.00 96.25 81 GLY A N 1
ATOM 653 C CA . GLY A 1 81 ? 7.163 -5.540 -6.753 1.00 96.25 81 GLY A CA 1
ATOM 654 C C . GLY A 1 81 ? 6.612 -5.947 -8.112 1.00 96.25 81 GLY A C 1
ATOM 655 O O . GLY A 1 81 ? 7.054 -6.960 -8.631 1.00 96.25 81 GLY A O 1
ATOM 656 N N . PHE A 1 82 ? 5.691 -5.189 -8.721 1.00 97.94 82 PHE A N 1
ATOM 657 C CA . PHE A 1 82 ? 5.191 -5.500 -10.072 1.00 97.94 82 PHE A CA 1
ATOM 658 C C . PHE A 1 82 ? 6.159 -5.089 -11.189 1.00 97.94 82 PHE A C 1
ATOM 660 O O . PHE A 1 82 ? 6.063 -5.566 -12.320 1.00 97.94 82 PHE A O 1
ATOM 667 N N . VAL A 1 83 ? 7.090 -4.187 -10.882 1.00 97.62 83 VAL A N 1
ATOM 668 C CA . VAL A 1 83 ? 8.212 -3.846 -11.755 1.00 97.62 83 VAL A CA 1
ATOM 669 C C . VAL A 1 83 ? 9.495 -3.752 -10.944 1.00 97.62 83 VAL A C 1
ATOM 671 O O . VAL A 1 83 ? 9.466 -3.483 -9.741 1.00 97.62 83 VAL A O 1
ATOM 674 N N . VAL A 1 84 ? 10.630 -3.926 -11.614 1.00 96.69 84 VAL A N 1
ATOM 675 C CA . VAL A 1 84 ? 11.955 -3.796 -11.008 1.00 96.69 84 VAL A CA 1
ATOM 676 C C . VAL A 1 84 ? 12.145 -2.372 -10.476 1.00 96.69 84 VAL A C 1
ATOM 678 O O . VAL A 1 84 ? 12.062 -1.391 -11.221 1.00 96.69 84 VAL A O 1
ATOM 681 N N . GLN A 1 85 ? 12.427 -2.242 -9.181 1.00 94.62 85 GLN A N 1
ATOM 682 C CA . GLN A 1 85 ? 12.662 -0.951 -8.537 1.00 94.62 85 GLN A CA 1
ATOM 683 C C . GLN A 1 85 ? 14.017 -0.373 -8.963 1.00 94.62 85 GLN A C 1
ATOM 685 O O . GLN A 1 85 ? 15.023 -1.071 -8.968 1.00 94.62 85 GLN A O 1
ATOM 690 N N . HIS A 1 86 ? 14.082 0.924 -9.248 1.00 94.50 86 HIS A N 1
ATOM 691 C CA . HIS A 1 86 ? 15.351 1.613 -9.488 1.00 94.50 86 HIS A CA 1
ATOM 692 C C . HIS A 1 86 ? 16.036 1.996 -8.169 1.00 94.50 86 HIS A C 1
ATOM 694 O O . HIS A 1 86 ? 15.436 2.728 -7.375 1.00 94.50 86 HIS A O 1
ATOM 700 N N . LEU A 1 87 ? 17.278 1.556 -7.944 1.00 93.31 87 LEU A N 1
ATOM 701 C CA . LEU A 1 87 ? 17.999 1.797 -6.686 1.00 93.31 87 LEU A CA 1
ATOM 702 C C . LEU A 1 87 ? 19.240 2.670 -6.842 1.00 93.31 87 LEU A C 1
ATOM 704 O O . LEU A 1 87 ? 19.649 3.315 -5.872 1.00 93.31 87 LEU A O 1
ATOM 708 N N . THR A 1 88 ? 19.835 2.719 -8.033 1.00 93.00 88 THR A N 1
ATOM 709 C CA . THR A 1 88 ? 21.055 3.494 -8.268 1.00 93.00 88 THR A CA 1
ATOM 710 C C . THR A 1 88 ? 20.737 4.854 -8.878 1.00 93.00 88 THR A C 1
ATOM 712 O O . THR A 1 88 ? 20.400 4.981 -10.050 1.00 93.00 88 THR A O 1
ATOM 715 N N . ARG A 1 89 ? 20.875 5.933 -8.099 1.00 88.81 89 ARG A N 1
ATOM 716 C CA . ARG A 1 89 ? 20.652 7.297 -8.606 1.00 88.81 89 ARG A CA 1
ATOM 717 C C . ARG A 1 89 ? 21.563 7.587 -9.807 1.00 88.81 89 ARG A C 1
ATOM 719 O O . ARG A 1 89 ? 22.768 7.394 -9.730 1.00 88.81 89 ARG A O 1
ATOM 726 N N . GLY A 1 90 ? 20.980 8.111 -10.884 1.00 85.38 90 GLY A N 1
ATOM 727 C CA . GLY A 1 90 ? 21.710 8.471 -12.105 1.00 85.38 90 GLY A CA 1
ATOM 728 C C . GLY A 1 90 ? 21.923 7.315 -13.084 1.00 85.38 90 GLY A C 1
ATOM 729 O O . GLY A 1 90 ? 22.279 7.576 -14.229 1.00 85.38 90 GLY A O 1
ATOM 730 N N . HIS A 1 91 ? 21.642 6.069 -12.688 1.00 88.31 91 HIS A N 1
ATOM 731 C CA . HIS A 1 91 ? 21.573 4.953 -13.628 1.00 88.31 91 HIS A CA 1
ATOM 732 C C . HIS A 1 91 ? 20.337 5.111 -14.523 1.00 88.31 91 HIS A C 1
ATOM 734 O O . HIS A 1 91 ? 19.278 5.543 -14.069 1.00 88.31 91 HIS A O 1
ATOM 740 N N . GLN A 1 92 ? 20.482 4.848 -15.821 1.00 80.81 92 GLN A N 1
ATOM 741 C CA . GLN A 1 92 ? 19.412 5.116 -16.793 1.00 80.81 92 GLN A CA 1
ATOM 742 C C . GLN A 1 92 ? 19.040 3.924 -17.667 1.00 80.81 92 GLN A C 1
ATOM 744 O O . GLN A 1 92 ? 17.944 3.933 -18.227 1.00 80.81 92 GLN A O 1
ATOM 749 N N . LYS A 1 93 ? 19.936 2.947 -17.849 1.00 86.19 93 LYS A N 1
ATOM 750 C CA . LYS A 1 93 ? 19.733 1.860 -18.811 1.00 86.19 93 LYS A CA 1
ATOM 751 C C . LYS A 1 93 ? 20.496 0.602 -18.416 1.00 86.19 93 LYS A C 1
ATOM 753 O O . LYS A 1 93 ? 21.628 0.684 -17.949 1.00 86.19 93 LYS A O 1
ATOM 758 N N . GLY A 1 94 ? 19.898 -0.553 -18.694 1.00 92.00 94 GLY A N 1
ATOM 759 C CA . GLY A 1 94 ? 20.470 -1.863 -18.391 1.00 92.00 94 GLY A CA 1
ATOM 760 C C . GLY A 1 94 ? 20.297 -2.250 -16.924 1.00 92.00 94 GLY A C 1
ATOM 761 O O . GLY A 1 94 ? 19.614 -1.558 -16.167 1.00 92.00 94 GLY A O 1
ATOM 762 N N . ILE A 1 95 ? 20.918 -3.363 -16.535 1.00 94.69 95 ILE A N 1
ATOM 763 C CA . ILE A 1 95 ? 20.811 -3.927 -15.182 1.00 94.69 95 ILE A CA 1
ATOM 764 C C . ILE A 1 95 ? 21.298 -2.893 -14.159 1.00 94.69 95 ILE A C 1
ATOM 766 O O . ILE A 1 95 ? 22.414 -2.379 -14.286 1.00 94.69 95 ILE A O 1
ATOM 770 N N . ASP A 1 96 ? 20.465 -2.571 -13.165 1.00 94.94 96 ASP A N 1
ATOM 771 C CA . ASP A 1 96 ? 20.863 -1.695 -12.059 1.00 94.94 96 ASP A CA 1
ATOM 772 C C . ASP A 1 96 ? 22.084 -2.310 -11.355 1.00 94.94 96 ASP A C 1
ATOM 774 O O . ASP A 1 96 ? 22.064 -3.505 -11.041 1.00 94.94 96 ASP A O 1
ATOM 778 N N . PRO A 1 97 ? 23.155 -1.539 -11.090 1.00 94.38 97 PRO A N 1
ATOM 779 C CA . PRO A 1 97 ? 24.346 -2.048 -10.419 1.00 94.38 97 PRO A CA 1
ATOM 780 C C . PRO A 1 97 ? 24.063 -2.833 -9.135 1.00 94.38 97 PRO A C 1
ATOM 782 O O . PRO A 1 97 ? 24.779 -3.794 -8.865 1.00 94.38 97 PRO A O 1
ATOM 785 N N . LYS A 1 98 ? 23.006 -2.481 -8.387 1.00 94.44 98 LYS A N 1
ATOM 786 C CA . LYS A 1 98 ? 22.624 -3.191 -7.157 1.00 94.44 98 LYS A CA 1
ATOM 787 C C . LYS A 1 98 ? 22.050 -4.591 -7.378 1.00 94.44 98 LYS A C 1
ATOM 789 O O . LYS A 1 98 ? 22.011 -5.363 -6.431 1.00 94.44 98 LYS A O 1
ATOM 794 N N . TYR A 1 99 ? 21.629 -4.931 -8.594 1.00 95.19 99 TYR A N 1
ATOM 795 C CA . TYR A 1 99 ? 21.065 -6.246 -8.909 1.00 95.19 99 TYR A CA 1
ATOM 796 C C . TYR A 1 99 ? 22.021 -7.150 -9.686 1.00 95.19 99 TYR A C 1
ATOM 798 O O . TYR A 1 99 ? 21.650 -8.274 -10.006 1.00 95.19 99 TYR A O 1
ATOM 806 N N . LYS A 1 100 ? 23.243 -6.702 -10.005 1.00 92.38 100 LYS A N 1
ATOM 807 C CA . LYS A 1 100 ? 24.167 -7.477 -10.852 1.00 92.38 100 LYS A CA 1
ATOM 808 C C . LYS A 1 100 ? 24.455 -8.874 -10.314 1.00 92.38 100 LYS A C 1
ATOM 810 O O . LYS A 1 100 ? 24.498 -9.809 -11.104 1.00 92.38 100 LYS A O 1
ATOM 815 N N . ASP A 1 101 ? 24.662 -9.012 -9.009 1.00 91.50 101 ASP A N 1
ATOM 816 C CA . ASP A 1 101 ? 24.945 -10.317 -8.406 1.00 91.50 101 ASP A CA 1
ATOM 817 C C . ASP A 1 101 ? 23.657 -11.111 -8.167 1.00 91.50 101 ASP A C 1
ATOM 819 O O . ASP A 1 101 ? 23.593 -12.282 -8.528 1.00 91.50 101 ASP A O 1
ATOM 823 N N . PHE A 1 102 ? 22.588 -10.439 -7.726 1.00 92.81 102 PHE A N 1
ATOM 824 C CA . PHE A 1 102 ? 21.259 -11.039 -7.588 1.00 92.81 102 PHE A CA 1
ATOM 825 C C . PHE A 1 102 ? 20.783 -11.718 -8.884 1.00 92.81 102 PHE A C 1
ATOM 827 O O . PHE A 1 102 ? 20.347 -12.862 -8.860 1.00 92.81 102 PHE A O 1
ATOM 834 N N . VAL A 1 103 ? 20.909 -11.048 -10.035 1.00 93.88 103 VAL A N 1
ATOM 835 C CA . VAL A 1 103 ? 20.461 -11.578 -11.336 1.00 93.88 103 VAL A CA 1
ATOM 836 C C . VAL A 1 103 ? 21.326 -12.746 -11.821 1.00 93.88 103 VAL A C 1
ATOM 838 O O . VAL A 1 103 ? 20.814 -13.628 -12.505 1.00 93.88 103 VAL A O 1
ATOM 841 N N . LYS A 1 104 ? 22.616 -12.808 -11.457 1.00 91.94 104 LYS A N 1
ATOM 842 C CA . LYS A 1 104 ? 23.452 -13.984 -11.773 1.00 91.94 104 LYS A CA 1
ATOM 843 C C . LYS A 1 104 ? 22.936 -15.234 -11.061 1.00 91.94 104 LYS A C 1
ATOM 845 O O . LYS A 1 104 ? 22.938 -16.309 -11.648 1.00 91.94 104 LYS A O 1
ATOM 850 N N . GLU A 1 105 ? 22.505 -15.084 -9.811 1.00 91.94 105 GLU A N 1
ATOM 851 C CA . GLU A 1 105 ? 21.957 -16.175 -8.999 1.00 91.94 105 GLU A CA 1
ATOM 852 C C . GLU A 1 105 ? 20.482 -16.461 -9.313 1.00 91.94 105 GLU A C 1
ATOM 854 O O . GLU A 1 105 ? 20.008 -17.579 -9.117 1.00 91.94 105 GLU A O 1
ATOM 859 N N . GLN A 1 106 ? 19.750 -15.458 -9.804 1.00 91.38 106 GLN A N 1
ATOM 860 C CA . GLN A 1 106 ? 18.321 -15.516 -10.098 1.00 91.38 106 GLN A CA 1
ATOM 861 C C . GLN A 1 106 ? 18.034 -15.019 -11.531 1.00 91.38 106 GLN A C 1
ATOM 863 O O . GLN A 1 106 ? 17.447 -13.949 -11.717 1.00 91.38 106 GLN A O 1
ATOM 868 N N . PRO A 1 107 ? 18.397 -15.795 -12.572 1.00 86.56 107 PRO A N 1
ATOM 869 C CA . PRO A 1 107 ? 18.308 -15.363 -13.974 1.00 86.56 107 PRO A CA 1
ATOM 870 C C . PRO A 1 107 ? 16.870 -15.158 -14.480 1.00 86.56 107 PRO A C 1
ATOM 872 O O . PRO A 1 107 ? 16.670 -14.629 -15.571 1.00 86.56 107 PRO A O 1
ATOM 875 N N . ALA A 1 108 ? 15.861 -15.564 -13.699 1.00 86.44 108 ALA A N 1
ATOM 876 C CA . ALA A 1 108 ? 14.450 -15.304 -13.982 1.00 86.44 108 ALA A CA 1
ATOM 877 C C . ALA A 1 108 ? 14.061 -13.818 -13.831 1.00 86.44 108 ALA A C 1
ATOM 879 O O . ALA A 1 108 ? 13.018 -13.409 -14.342 1.00 86.44 108 ALA A O 1
ATOM 880 N N . PHE A 1 109 ? 14.879 -13.006 -13.153 1.00 91.31 109 PHE A N 1
ATOM 881 C CA . PHE A 1 109 ? 14.656 -11.569 -12.999 1.00 91.31 109 PHE A CA 1
ATOM 882 C C . PHE A 1 109 ? 15.644 -10.789 -13.859 1.00 91.31 109 PHE A C 1
ATOM 884 O O . PHE A 1 109 ? 16.829 -11.099 -13.892 1.00 91.31 109 PHE A O 1
ATOM 891 N N . SER A 1 110 ? 15.186 -9.731 -14.526 1.00 92.00 110 SER A N 1
ATOM 892 C CA . SER A 1 110 ? 16.070 -8.971 -15.414 1.00 92.00 110 SER A CA 1
ATOM 893 C C . SER A 1 110 ? 17.010 -8.013 -14.683 1.00 92.00 110 SER A C 1
ATOM 895 O O . SER A 1 110 ? 18.084 -7.695 -15.186 1.00 92.00 110 SER A O 1
ATOM 897 N N . GLY A 1 111 ? 16.593 -7.489 -13.524 1.00 92.81 111 GLY A N 1
ATOM 898 C CA . GLY A 1 111 ? 17.288 -6.407 -12.817 1.00 92.81 111 GLY A CA 1
ATOM 899 C C . GLY A 1 111 ? 17.356 -5.084 -13.595 1.00 92.81 111 GLY A C 1
ATOM 900 O O . GLY A 1 111 ? 18.028 -4.151 -13.155 1.00 92.81 111 GLY A O 1
ATOM 901 N N . ILE A 1 112 ? 16.666 -4.966 -14.735 1.00 95.50 112 ILE A N 1
ATOM 902 C CA . ILE A 1 112 ? 16.571 -3.726 -15.509 1.00 95.50 112 ILE A CA 1
ATOM 903 C C . ILE A 1 112 ? 15.429 -2.882 -14.921 1.00 95.50 112 ILE A C 1
ATOM 905 O O . ILE A 1 112 ? 14.289 -3.348 -14.894 1.00 95.50 112 ILE A O 1
ATOM 909 N N . PRO A 1 113 ? 15.685 -1.645 -14.455 1.00 94.75 113 PRO A N 1
ATOM 910 C CA . PRO A 1 113 ? 14.669 -0.818 -13.808 1.00 94.75 113 PRO A CA 1
ATOM 911 C C . PRO A 1 113 ? 13.395 -0.637 -14.637 1.00 94.75 113 PRO A C 1
ATOM 913 O O . PRO A 1 113 ? 13.453 -0.243 -15.798 1.00 94.75 113 PRO A O 1
ATOM 916 N N . TYR A 1 114 ? 12.241 -0.825 -13.998 1.00 95.38 114 TYR A N 1
ATOM 917 C CA . TYR A 1 114 ? 10.900 -0.714 -14.586 1.00 95.38 114 TYR A CA 1
ATOM 918 C C . TYR A 1 114 ? 10.583 -1.720 -15.695 1.00 95.38 114 TYR A C 1
ATOM 920 O O . TYR A 1 114 ? 9.636 -1.524 -16.458 1.00 95.38 114 TYR A O 1
ATOM 928 N N . GLU 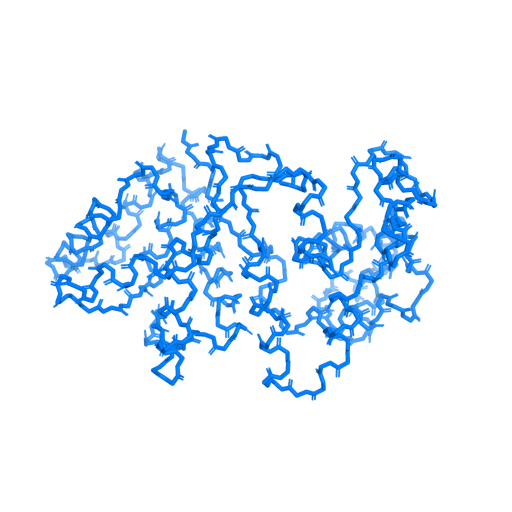A 1 115 ? 11.340 -2.809 -15.794 1.00 96.19 115 GLU A N 1
ATOM 929 C CA . GLU A 1 115 ? 10.817 -4.007 -16.436 1.00 96.19 115 GLU A CA 1
ATOM 930 C C . GLU A 1 115 ? 9.837 -4.736 -15.522 1.00 96.19 115 GLU A C 1
ATOM 932 O O . GLU A 1 115 ? 9.918 -4.654 -14.296 1.00 96.19 115 GLU A O 1
ATOM 937 N N . VAL A 1 116 ? 8.893 -5.435 -16.145 1.00 96.81 116 VAL A N 1
ATOM 938 C CA . VAL A 1 116 ? 7.883 -6.229 -15.449 1.00 96.81 116 VAL A CA 1
ATOM 939 C C . VAL A 1 116 ? 8.557 -7.434 -14.793 1.00 96.81 116 VAL A C 1
ATOM 941 O O . VAL A 1 116 ? 9.338 -8.137 -15.431 1.00 96.81 116 VAL A O 1
ATOM 944 N N . THR A 1 117 ? 8.252 -7.662 -13.522 1.00 97.25 117 THR A N 1
ATOM 945 C CA . THR A 1 117 ? 8.714 -8.824 -12.746 1.00 97.25 117 THR A CA 1
ATOM 946 C C . THR A 1 117 ? 7.800 -10.031 -12.991 1.00 97.25 117 THR A C 1
ATOM 948 O O . THR A 1 117 ? 6.704 -9.859 -13.532 1.00 97.25 117 THR A O 1
ATOM 951 N N . PRO A 1 118 ? 8.169 -11.253 -12.575 1.00 96.19 118 PRO A N 1
ATOM 952 C CA . PRO A 1 118 ? 7.246 -12.392 -12.569 1.00 96.19 118 PRO A CA 1
ATOM 953 C C . PRO A 1 118 ? 5.897 -12.096 -11.885 1.00 96.19 118 PRO A C 1
ATOM 955 O O . PRO A 1 118 ? 4.839 -12.388 -12.445 1.00 96.19 118 PRO A O 1
ATOM 958 N N . ASN A 1 119 ? 5.901 -11.431 -10.730 1.00 96.25 119 ASN A N 1
ATOM 959 C CA . ASN A 1 119 ? 4.702 -10.986 -10.023 1.00 96.25 119 ASN A CA 1
ATOM 960 C C . ASN A 1 119 ? 3.907 -9.949 -10.839 1.00 96.25 119 ASN A C 1
ATOM 962 O O . ASN A 1 119 ? 2.677 -9.999 -10.905 1.00 96.25 119 ASN A O 1
ATOM 966 N N . GLY A 1 120 ? 4.594 -9.049 -11.544 1.00 97.81 120 GLY A N 1
ATOM 967 C CA . GLY A 1 120 ? 3.965 -8.147 -12.504 1.00 97.81 120 GLY A CA 1
ATOM 968 C C . GLY A 1 120 ? 3.293 -8.875 -13.673 1.00 97.81 120 GLY A C 1
ATOM 969 O O . GLY A 1 120 ? 2.163 -8.547 -14.038 1.00 97.81 120 GLY A O 1
ATOM 970 N N . ILE A 1 121 ? 3.944 -9.899 -14.230 1.00 97.75 121 ILE A N 1
ATOM 971 C CA . ILE A 1 121 ? 3.387 -10.737 -15.301 1.00 97.75 121 ILE A CA 1
ATOM 972 C C . ILE A 1 121 ? 2.126 -11.456 -14.806 1.00 97.75 121 ILE A C 1
ATOM 974 O O . ILE A 1 121 ? 1.115 -11.476 -15.511 1.00 97.75 121 ILE A O 1
ATOM 978 N N . ASN A 1 122 ? 2.142 -11.977 -13.575 1.00 97.81 122 ASN A N 1
ATOM 979 C CA . ASN A 1 122 ? 0.962 -12.588 -12.960 1.00 97.81 122 ASN A CA 1
ATOM 980 C C . ASN A 1 122 ? -0.215 -11.603 -12.899 1.00 97.81 122 ASN A C 1
ATOM 982 O O . ASN A 1 122 ? -1.329 -11.959 -13.286 1.00 97.81 122 ASN A O 1
ATOM 986 N N . LEU A 1 123 ? 0.028 -10.350 -12.493 1.00 98.50 123 LEU A N 1
ATOM 987 C CA . LEU A 1 123 ? -1.019 -9.326 -12.450 1.00 98.50 123 LEU A CA 1
ATOM 988 C C . LEU A 1 123 ? -1.544 -8.960 -13.850 1.00 98.50 123 LEU A C 1
ATOM 990 O O . LEU A 1 123 ? -2.754 -8.798 -14.015 1.00 98.50 123 LEU A O 1
ATOM 994 N N . ILE A 1 124 ? -0.676 -8.857 -14.863 1.00 98.38 124 ILE A N 1
ATOM 995 C CA . ILE A 1 124 ? -1.092 -8.644 -16.264 1.00 98.38 124 ILE A CA 1
ATOM 996 C C . ILE A 1 124 ? -2.069 -9.748 -16.698 1.00 98.38 124 ILE A C 1
ATOM 998 O O . ILE A 1 124 ? -3.156 -9.457 -17.209 1.00 98.38 124 ILE A O 1
ATOM 1002 N N . ASN A 1 125 ? -1.719 -11.006 -16.423 1.00 98.25 125 ASN A N 1
ATOM 1003 C CA . ASN A 1 125 ? -2.492 -12.180 -16.830 1.00 98.25 125 ASN A CA 1
ATOM 1004 C C . ASN A 1 125 ? -3.771 -12.403 -15.997 1.00 98.25 125 ASN A C 1
ATOM 1006 O O . ASN A 1 125 ? -4.632 -13.199 -16.376 1.00 98.25 125 ASN A O 1
ATOM 1010 N N . ALA A 1 126 ? -3.938 -11.688 -14.881 1.00 98.00 126 ALA A N 1
ATOM 1011 C CA . ALA A 1 126 ? -5.096 -11.791 -14.001 1.00 98.00 126 ALA A CA 1
ATOM 1012 C C . ALA A 1 126 ? -6.349 -11.111 -14.595 1.00 98.00 126 ALA A C 1
ATOM 1014 O O . ALA A 1 126 ? -6.704 -9.975 -14.270 1.00 98.00 126 ALA A O 1
ATOM 1015 N N . ASN A 1 127 ? -7.054 -11.830 -15.469 1.00 96.12 127 ASN A N 1
ATOM 1016 C CA . ASN A 1 127 ? -8.220 -11.322 -16.207 1.00 96.12 127 ASN A CA 1
ATOM 1017 C C . ASN A 1 127 ? -9.539 -11.321 -15.406 1.00 96.12 127 ASN A C 1
ATOM 1019 O O . ASN A 1 127 ? -10.570 -10.899 -15.923 1.00 96.12 127 ASN A O 1
ATOM 1023 N N . THR A 1 128 ? -9.534 -11.780 -14.152 1.00 97.69 128 THR A N 1
ATOM 1024 C CA . THR A 1 128 ? -10.713 -11.793 -13.271 1.00 97.69 128 THR A CA 1
ATOM 1025 C C . THR A 1 128 ? -10.414 -11.086 -11.953 1.00 97.69 128 THR A C 1
ATOM 1027 O O . THR A 1 128 ? -9.267 -11.044 -11.508 1.00 97.69 128 THR A O 1
ATOM 1030 N N . ILE A 1 129 ? -11.447 -10.553 -11.290 1.00 96.56 129 ILE A N 1
ATOM 1031 C CA . ILE A 1 129 ? -11.283 -9.901 -9.981 1.00 96.56 129 ILE A CA 1
ATOM 1032 C C . ILE A 1 129 ? -10.655 -10.844 -8.938 1.00 96.56 129 ILE A C 1
ATOM 1034 O O . ILE A 1 129 ? -9.707 -10.412 -8.287 1.00 96.56 129 ILE A O 1
ATOM 1038 N N . PRO A 1 130 ? -11.077 -12.119 -8.790 1.00 97.38 130 PRO A N 1
ATOM 1039 C CA . PRO A 1 130 ? -10.420 -13.036 -7.857 1.00 97.38 130 PRO A CA 1
ATOM 1040 C C . PRO A 1 130 ? -8.936 -13.273 -8.164 1.00 97.38 130 PRO A C 1
ATOM 1042 O O . PRO A 1 130 ? -8.129 -13.297 -7.239 1.00 97.38 130 PRO A O 1
ATOM 1045 N N . ALA A 1 131 ? -8.556 -13.385 -9.443 1.00 98.19 131 ALA A N 1
ATOM 1046 C CA . ALA A 1 131 ? -7.151 -13.539 -9.824 1.00 98.19 131 ALA A CA 1
ATOM 1047 C C . ALA A 1 131 ? -6.334 -12.282 -9.476 1.00 98.19 131 ALA A C 1
ATOM 1049 O O . ALA A 1 131 ? -5.236 -12.381 -8.938 1.00 98.19 131 ALA A O 1
ATOM 1050 N N . GLN A 1 132 ? -6.891 -11.087 -9.708 1.00 98.38 132 GLN A N 1
ATOM 1051 C CA . GLN A 1 132 ? -6.233 -9.833 -9.322 1.00 98.38 132 GLN A CA 1
ATOM 1052 C C . GLN A 1 132 ? -6.086 -9.733 -7.802 1.00 98.38 132 GLN A C 1
ATOM 1054 O O . GLN A 1 132 ? -5.035 -9.323 -7.310 1.00 98.38 132 GLN A O 1
ATOM 1059 N N . GLN A 1 133 ? -7.118 -10.140 -7.056 1.00 98.19 133 GLN A N 1
ATOM 1060 C CA . GLN A 1 133 ? -7.082 -10.193 -5.597 1.00 98.19 133 GLN A CA 1
ATOM 1061 C C . GLN A 1 133 ? -5.977 -11.111 -5.082 1.00 98.19 133 GLN A C 1
ATOM 1063 O O . GLN A 1 133 ? -5.267 -10.738 -4.150 1.00 98.19 133 GLN A O 1
ATOM 1068 N N . GLU A 1 134 ? -5.784 -12.268 -5.716 1.00 97.81 134 GLU A N 1
ATOM 1069 C CA . GLU A 1 134 ? -4.687 -13.177 -5.390 1.00 97.81 134 GLU A CA 1
ATOM 1070 C C . GLU A 1 134 ? -3.314 -12.530 -5.629 1.00 97.81 134 GLU A C 1
ATOM 1072 O O . GLU A 1 134 ? -2.452 -12.607 -4.752 1.00 97.81 134 GLU A O 1
ATOM 1077 N N . CYS A 1 135 ? -3.114 -11.836 -6.756 1.00 98.38 135 CYS A N 1
ATOM 1078 C CA . CYS A 1 135 ? -1.868 -11.111 -7.028 1.00 98.38 135 CYS A CA 1
ATOM 1079 C C . CYS A 1 135 ? -1.577 -10.052 -5.953 1.00 98.38 135 CYS A C 1
ATOM 1081 O O . CYS A 1 135 ? -0.470 -9.999 -5.417 1.00 98.38 135 CYS A O 1
ATOM 1083 N N . PHE A 1 136 ? -2.574 -9.239 -5.581 1.00 98.44 136 PHE A N 1
ATOM 1084 C CA . PHE A 1 136 ? -2.410 -8.259 -4.502 1.00 98.44 136 PHE A CA 1
ATOM 1085 C C . PHE A 1 136 ? -2.156 -8.926 -3.152 1.00 98.44 136 PHE A C 1
ATOM 1087 O O . PHE A 1 136 ? -1.311 -8.455 -2.397 1.00 98.44 136 PHE A O 1
ATOM 1094 N N . LEU A 1 137 ? -2.852 -10.019 -2.834 1.00 98.19 137 LEU A N 1
ATOM 1095 C CA . LEU A 1 137 ? -2.627 -10.758 -1.597 1.00 98.19 137 LEU A CA 1
ATOM 1096 C C . LEU A 1 137 ? -1.183 -11.262 -1.508 1.00 98.19 137 LEU A C 1
ATOM 1098 O O . LEU A 1 137 ? -0.530 -11.008 -0.501 1.00 98.19 137 LEU A O 1
ATOM 1102 N N . ARG A 1 138 ? -0.669 -11.919 -2.555 1.00 97.44 138 ARG A N 1
ATOM 1103 C CA . ARG A 1 138 ? 0.719 -12.413 -2.601 1.00 97.44 138 ARG A CA 1
ATOM 1104 C C . ARG A 1 138 ? 1.721 -11.275 -2.414 1.00 97.44 138 ARG A C 1
ATOM 1106 O O . ARG A 1 138 ? 2.591 -11.374 -1.552 1.00 97.44 138 ARG A O 1
ATOM 1113 N N . ALA A 1 139 ? 1.527 -10.163 -3.125 1.00 97.75 139 ALA A N 1
ATOM 1114 C CA . ALA A 1 139 ? 2.367 -8.979 -2.973 1.00 97.75 139 ALA A CA 1
ATOM 1115 C C . ALA A 1 139 ? 2.346 -8.434 -1.532 1.00 97.75 139 ALA A C 1
ATOM 1117 O O . ALA A 1 139 ? 3.397 -8.158 -0.964 1.00 97.75 139 ALA A O 1
ATOM 1118 N N . LEU A 1 140 ? 1.171 -8.316 -0.900 1.00 98.06 140 LEU A N 1
ATOM 1119 C CA . LEU A 1 140 ? 1.057 -7.794 0.469 1.00 98.06 140 LEU A CA 1
ATOM 1120 C C . LEU A 1 140 ? 1.545 -8.777 1.551 1.00 98.06 140 LEU A C 1
ATOM 1122 O O . LEU A 1 140 ? 1.938 -8.328 2.627 1.00 98.06 140 LEU A O 1
ATOM 1126 N N . VAL A 1 141 ? 1.531 -10.087 1.289 1.00 97.12 141 VAL A N 1
ATOM 1127 C CA . VAL A 1 141 ? 2.128 -11.108 2.171 1.00 97.12 141 VAL A CA 1
ATOM 1128 C C . VAL A 1 141 ? 3.659 -11.016 2.151 1.00 97.12 141 VAL A C 1
ATOM 1130 O O . VAL A 1 141 ? 4.293 -11.079 3.206 1.00 97.12 141 VAL A O 1
ATOM 1133 N N . ALA A 1 142 ? 4.260 -10.803 0.978 1.00 96.94 142 ALA A N 1
ATOM 1134 C CA . ALA A 1 142 ? 5.700 -10.578 0.845 1.00 96.94 142 ALA A CA 1
ATOM 1135 C C . ALA A 1 142 ? 6.136 -9.183 1.342 1.00 96.94 142 ALA A C 1
ATOM 1137 O O . ALA A 1 142 ? 7.247 -9.015 1.853 1.00 96.94 142 ALA A O 1
ATOM 1138 N N . TYR A 1 143 ? 5.253 -8.186 1.244 1.00 97.75 143 TYR A N 1
ATOM 1139 C CA . TYR A 1 143 ? 5.556 -6.795 1.565 1.00 97.75 143 TYR A CA 1
ATOM 1140 C C . TYR A 1 143 ? 5.962 -6.583 3.029 1.00 97.75 143 TYR A C 1
ATOM 1142 O O . TYR A 1 143 ? 5.272 -6.980 3.976 1.00 97.75 143 TYR A O 1
ATOM 1150 N N . ARG A 1 144 ? 7.093 -5.895 3.195 1.00 96.81 144 ARG A N 1
ATOM 1151 C CA . ARG A 1 144 ? 7.752 -5.585 4.466 1.00 96.81 144 ARG A CA 1
ATOM 1152 C C . ARG A 1 144 ? 8.278 -4.156 4.435 1.00 96.81 144 ARG A C 1
ATOM 1154 O O . ARG A 1 144 ? 8.552 -3.619 3.365 1.00 96.81 144 ARG A O 1
ATOM 1161 N N . ILE A 1 145 ? 8.440 -3.552 5.608 1.00 97.00 145 ILE A N 1
ATOM 1162 C CA . ILE A 1 145 ? 9.083 -2.243 5.787 1.00 97.00 145 ILE A CA 1
ATOM 1163 C C . ILE A 1 145 ? 9.868 -2.207 7.111 1.00 97.00 145 ILE A C 1
ATOM 1165 O O . ILE A 1 145 ? 9.362 -2.748 8.092 1.00 97.00 145 ILE A O 1
ATOM 1169 N N . PRO A 1 146 ? 11.036 -1.534 7.188 1.00 96.88 146 PRO A N 1
ATOM 1170 C CA . PRO A 1 146 ? 11.832 -1.019 6.069 1.00 96.88 146 PRO A CA 1
ATOM 1171 C C . PRO A 1 146 ? 12.411 -2.132 5.184 1.00 96.88 146 PRO A C 1
ATOM 1173 O O . PRO A 1 146 ? 12.566 -3.276 5.606 1.00 96.88 146 PRO A O 1
ATOM 1176 N N . THR A 1 147 ? 12.764 -1.761 3.955 1.00 95.31 147 THR A N 1
ATOM 1177 C CA . THR A 1 147 ? 13.437 -2.623 2.967 1.00 95.31 147 THR A CA 1
ATOM 1178 C C . THR A 1 147 ? 14.415 -1.800 2.137 1.00 95.31 147 THR A C 1
ATOM 1180 O O . THR A 1 147 ? 14.427 -0.566 2.228 1.00 95.31 147 THR A O 1
ATOM 1183 N N . VAL A 1 148 ? 15.180 -2.460 1.265 1.00 94.25 148 VAL A N 1
ATOM 1184 C CA . VAL A 1 148 ? 16.032 -1.801 0.263 1.00 94.25 148 VAL A CA 1
ATOM 1185 C C . VAL A 1 148 ? 15.265 -0.817 -0.636 1.00 94.25 148 VAL A C 1
ATOM 1187 O O . VAL A 1 148 ? 15.844 0.160 -1.114 1.00 94.25 148 VAL A O 1
ATOM 1190 N N . PHE A 1 149 ? 13.952 -1.011 -0.820 1.00 93.88 149 PHE A N 1
ATOM 1191 C CA . PHE A 1 149 ? 13.090 -0.108 -1.595 1.00 93.88 149 PHE A CA 1
ATOM 1192 C C . PHE A 1 149 ? 12.583 1.082 -0.764 1.00 93.88 149 PHE A C 1
ATOM 1194 O O . PHE A 1 149 ? 12.339 2.161 -1.309 1.00 93.88 149 PHE A O 1
ATOM 1201 N N . GLU A 1 150 ? 12.443 0.918 0.556 1.00 94.12 150 GLU A N 1
ATOM 1202 C CA . GLU A 1 150 ? 11.807 1.890 1.454 1.00 94.12 150 GLU A CA 1
ATOM 1203 C C . GLU A 1 150 ? 12.608 2.132 2.742 1.00 94.12 150 GLU A C 1
ATOM 1205 O O . GLU A 1 150 ? 12.184 1.840 3.860 1.00 94.12 150 GLU A O 1
ATOM 1210 N N . THR A 1 151 ? 13.764 2.776 2.590 1.00 92.69 151 THR A N 1
ATOM 1211 C CA . THR A 1 151 ? 14.739 3.036 3.671 1.00 92.69 151 THR A CA 1
ATOM 1212 C C . THR A 1 151 ? 14.385 4.214 4.598 1.00 92.69 151 THR A C 1
ATOM 1214 O O . THR A 1 151 ? 15.118 4.531 5.547 1.00 92.69 151 THR A O 1
ATOM 1217 N N . ARG A 1 152 ? 13.258 4.901 4.337 1.00 92.44 152 ARG A N 1
ATOM 1218 C CA . ARG A 1 152 ? 12.783 6.059 5.125 1.00 92.44 152 ARG A CA 1
ATOM 1219 C C . ARG A 1 152 ? 12.245 5.680 6.505 1.00 92.44 152 ARG A C 1
ATOM 1221 O O . ARG A 1 152 ? 12.130 6.548 7.371 1.00 92.44 152 ARG A O 1
ATOM 1228 N N . TYR A 1 153 ? 11.866 4.420 6.689 1.00 94.06 153 TYR A N 1
ATOM 1229 C CA . TYR A 1 153 ? 11.369 3.906 7.958 1.00 94.06 153 TYR A CA 1
ATOM 1230 C C . TYR A 1 153 ? 12.540 3.603 8.899 1.00 94.06 153 TYR A C 1
ATOM 1232 O O . TYR A 1 153 ? 13.599 3.161 8.459 1.00 94.06 153 TYR A O 1
ATOM 1240 N N . LYS A 1 154 ? 12.371 3.935 10.184 1.00 92.50 154 LYS A N 1
ATOM 1241 C CA . LYS A 1 154 ? 13.409 3.874 11.230 1.00 92.50 154 LYS A CA 1
ATOM 1242 C C . LYS A 1 154 ? 12.900 3.053 12.416 1.00 92.50 154 LYS A C 1
ATOM 1244 O O . LYS A 1 154 ? 12.758 3.568 13.520 1.00 92.50 154 LYS A O 1
ATOM 1249 N N . PHE A 1 155 ? 12.522 1.818 12.123 1.00 93.75 155 PHE A N 1
ATOM 1250 C CA . PHE A 1 155 ? 12.035 0.804 13.054 1.00 93.75 155 PHE A CA 1
ATOM 1251 C C . PHE A 1 155 ? 12.405 -0.580 12.504 1.00 93.75 155 PHE A C 1
ATOM 1253 O O . PHE A 1 155 ? 12.833 -0.674 11.350 1.00 93.75 155 PHE A O 1
ATOM 1260 N N . GLU A 1 156 ? 12.248 -1.618 13.320 1.00 94.69 156 GLU A N 1
ATOM 1261 C CA . GLU A 1 156 ? 12.486 -3.009 12.924 1.00 94.69 156 GLU A CA 1
ATOM 1262 C C . GLU A 1 156 ? 11.541 -3.458 11.807 1.00 94.69 156 GLU A C 1
ATOM 1264 O O . GLU A 1 156 ? 10.417 -2.969 11.670 1.00 94.69 156 GLU A O 1
ATOM 1269 N N . GLN A 1 157 ? 12.015 -4.381 10.972 1.00 97.19 157 GLN A N 1
ATOM 1270 C CA . GLN A 1 157 ? 11.247 -4.828 9.818 1.00 97.19 157 GLN A CA 1
ATOM 1271 C C . GLN A 1 157 ? 9.979 -5.574 10.238 1.00 97.19 157 GLN A C 1
ATOM 1273 O O . GLN A 1 157 ? 10.038 -6.537 10.997 1.00 97.19 157 GLN A O 1
ATOM 1278 N N . PHE A 1 158 ? 8.835 -5.184 9.674 1.00 97.56 158 PHE A N 1
ATOM 1279 C CA . PHE A 1 158 ? 7.568 -5.893 9.852 1.00 97.56 158 PHE A CA 1
ATOM 1280 C C . PHE A 1 158 ? 6.714 -5.891 8.576 1.00 97.56 158 PHE A C 1
ATOM 1282 O O . PHE A 1 158 ? 6.976 -5.138 7.635 1.00 97.56 158 PHE A O 1
ATOM 1289 N N . SER A 1 159 ? 5.671 -6.730 8.545 1.00 97.88 159 SER A N 1
ATOM 1290 C CA . SER A 1 159 ? 4.649 -6.730 7.487 1.00 97.88 159 SER A CA 1
ATOM 1291 C C . SER A 1 159 ? 3.419 -5.918 7.917 1.00 97.88 159 SER A C 1
ATOM 1293 O O . SER A 1 159 ? 2.740 -6.312 8.872 1.00 97.88 159 SER A O 1
ATOM 1295 N N . PRO A 1 160 ? 3.064 -4.826 7.212 1.00 97.94 160 PRO A N 1
ATOM 1296 C CA . PRO A 1 160 ? 1.843 -4.068 7.492 1.00 97.94 160 PRO A CA 1
ATOM 1297 C C . PRO A 1 160 ? 0.558 -4.893 7.380 1.00 97.94 160 PRO A C 1
ATOM 1299 O O . PRO A 1 160 ? -0.380 -4.665 8.144 1.00 97.94 160 PRO A O 1
ATOM 1302 N N . LEU A 1 161 ? 0.515 -5.872 6.466 1.00 98.31 161 LEU A N 1
ATOM 1303 C CA . LEU A 1 161 ? -0.606 -6.806 6.366 1.00 98.31 161 LEU A CA 1
ATOM 1304 C C . LEU A 1 161 ? -0.732 -7.615 7.659 1.00 98.31 161 LEU A C 1
ATOM 1306 O O . LEU A 1 161 ? -1.790 -7.604 8.288 1.00 98.31 161 LEU A O 1
ATOM 1310 N N . ARG A 1 162 ? 0.359 -8.271 8.074 1.00 98.00 162 ARG A N 1
ATOM 1311 C CA . ARG A 1 162 ? 0.378 -9.087 9.292 1.00 98.00 162 ARG A CA 1
ATOM 1312 C C . ARG A 1 162 ? 0.031 -8.263 10.528 1.00 98.00 162 ARG A C 1
ATOM 1314 O O . ARG A 1 162 ? -0.797 -8.696 11.318 1.00 98.00 162 ARG A O 1
ATOM 1321 N N . HIS A 1 163 ? 0.586 -7.057 10.649 1.00 98.31 163 HIS A N 1
ATOM 1322 C CA . HIS A 1 163 ? 0.318 -6.141 11.762 1.00 98.31 163 HIS A CA 1
ATOM 1323 C C . HIS A 1 163 ? -1.180 -5.891 11.964 1.00 98.31 163 HIS A C 1
ATOM 1325 O O . HIS A 1 163 ? -1.685 -5.959 13.082 1.00 98.31 163 HIS A O 1
ATOM 1331 N N . LEU A 1 164 ? -1.925 -5.655 10.880 1.00 98.44 164 LEU A N 1
ATOM 1332 C CA . LEU A 1 164 ? -3.372 -5.454 10.968 1.00 98.44 164 LEU A CA 1
ATOM 1333 C C . LEU A 1 164 ? -4.154 -6.737 11.258 1.00 98.44 164 LEU A C 1
ATOM 1335 O O . LEU A 1 164 ? -5.165 -6.675 11.959 1.00 98.44 164 LEU A O 1
ATOM 1339 N N . LEU A 1 165 ? -3.714 -7.881 10.729 1.00 98.50 165 LEU A N 1
ATOM 1340 C CA . LEU A 1 165 ? -4.334 -9.175 11.023 1.00 98.50 165 LEU A CA 1
ATOM 1341 C C . LEU A 1 165 ? -4.188 -9.535 12.508 1.00 98.50 165 LEU A C 1
ATOM 1343 O O . LEU A 1 165 ? -5.175 -9.912 13.135 1.00 98.50 165 LEU A O 1
ATOM 1347 N N . GLU A 1 166 ? -3.005 -9.322 13.087 1.00 98.31 166 GLU A N 1
ATOM 1348 C CA . GLU A 1 166 ? -2.734 -9.510 14.518 1.00 98.31 166 GLU A CA 1
ATOM 1349 C C . GLU A 1 166 ? -3.606 -8.585 15.380 1.00 98.31 166 GLU A C 1
ATOM 1351 O O . GLU A 1 166 ? -4.222 -9.030 16.346 1.00 98.31 166 GLU A O 1
ATOM 1356 N N . ILE A 1 167 ? -3.750 -7.307 15.000 1.00 98.56 167 ILE A N 1
ATOM 1357 C CA . ILE A 1 167 ? -4.645 -6.361 15.692 1.00 98.56 167 ILE A CA 1
ATOM 1358 C C . ILE A 1 167 ? -6.096 -6.853 15.669 1.00 98.56 167 ILE A C 1
ATOM 1360 O O . ILE A 1 167 ? -6.760 -6.854 16.707 1.00 98.56 167 ILE A O 1
ATOM 1364 N N . LEU A 1 168 ? -6.603 -7.267 14.505 1.00 98.44 168 LEU A N 1
ATOM 1365 C CA . LEU A 1 168 ? -7.976 -7.759 14.368 1.00 98.44 168 LEU A CA 1
ATOM 1366 C C . LEU A 1 168 ? -8.201 -9.047 15.166 1.00 98.44 168 LEU A C 1
ATOM 1368 O O . LEU A 1 168 ? -9.216 -9.155 15.853 1.00 98.44 168 LEU A O 1
ATOM 1372 N N . LYS A 1 169 ? -7.244 -9.983 15.138 1.00 97.56 169 LYS A N 1
ATOM 1373 C CA . LYS A 1 169 ? -7.319 -11.222 15.920 1.00 97.56 169 LYS A CA 1
ATOM 1374 C C . LYS A 1 169 ? -7.262 -10.945 17.420 1.00 97.56 169 LYS A C 1
ATOM 1376 O O . LYS A 1 169 ? -7.988 -11.554 18.199 1.00 97.56 169 LYS A O 1
ATOM 1381 N N . ASN A 1 170 ? -6.452 -9.979 17.841 1.00 97.88 170 ASN A N 1
ATOM 1382 C CA . ASN A 1 170 ? -6.357 -9.592 19.242 1.00 97.88 170 ASN A CA 1
ATOM 1383 C C . ASN A 1 170 ? -7.640 -8.885 19.734 1.00 97.88 170 ASN A C 1
ATOM 1385 O O . ASN A 1 170 ? -8.075 -9.138 20.857 1.00 97.88 170 ASN A O 1
ATOM 1389 N N . LEU A 1 171 ? -8.307 -8.084 18.887 1.00 98.38 171 LEU A N 1
ATOM 1390 C CA . LEU A 1 171 ? -9.651 -7.549 19.171 1.00 98.38 171 LEU A CA 1
ATOM 1391 C C . LEU A 1 171 ? -10.692 -8.670 19.320 1.00 98.38 171 LEU A C 1
ATOM 1393 O O . LEU A 1 171 ? -11.470 -8.642 20.273 1.00 98.38 171 LEU A O 1
ATOM 1397 N N . GLU A 1 172 ? -10.674 -9.662 18.423 1.00 96.38 172 GLU A N 1
ATOM 1398 C CA . GLU A 1 172 ? -11.552 -10.839 18.485 1.00 96.38 172 GLU A CA 1
ATOM 1399 C C . GLU A 1 172 ? -11.349 -11.622 19.793 1.00 96.38 172 GLU A C 1
ATOM 1401 O O . GLU A 1 172 ? -12.312 -11.882 20.515 1.00 96.38 172 GLU A O 1
ATOM 1406 N N . ASN A 1 173 ? -10.097 -11.905 20.166 1.00 96.50 173 ASN A N 1
ATOM 1407 C CA . ASN A 1 173 ? -9.757 -12.602 21.412 1.00 96.50 173 ASN A CA 1
ATOM 1408 C C . ASN A 1 173 ? -10.207 -11.826 22.663 1.00 96.50 173 ASN A C 1
ATOM 1410 O O . ASN A 1 173 ? -10.610 -12.425 23.660 1.00 96.50 173 ASN A O 1
ATOM 1414 N N . LYS A 1 174 ? -10.189 -10.487 22.606 1.00 97.25 174 LYS A N 1
ATOM 1415 C CA . LYS A 1 174 ? -10.720 -9.600 23.656 1.00 97.25 174 LYS A CA 1
ATOM 1416 C C . LYS A 1 174 ? -12.253 -9.481 23.634 1.00 97.25 174 LYS A C 1
ATOM 1418 O O . LYS A 1 174 ? -12.801 -8.718 24.426 1.00 97.25 174 LYS A O 1
ATOM 1423 N N . LYS A 1 175 ? -12.954 -10.213 22.757 1.00 97.00 175 LYS A N 1
ATOM 1424 C CA . LYS A 1 175 ? -14.412 -10.134 22.538 1.00 97.00 175 LYS A CA 1
ATOM 1425 C C . LYS A 1 175 ? -14.894 -8.718 22.184 1.00 97.00 175 LYS A C 1
ATOM 1427 O O . LYS A 1 175 ? -16.044 -8.366 22.438 1.00 97.00 175 LYS A O 1
ATOM 1432 N N . ALA A 1 176 ? -14.017 -7.900 21.604 1.00 97.25 176 ALA A N 1
ATOM 1433 C CA . ALA A 1 176 ? -14.356 -6.595 21.053 1.00 97.25 176 ALA A CA 1
ATOM 1434 C C . ALA A 1 176 ? -14.725 -6.731 19.567 1.00 97.25 176 ALA A C 1
ATOM 1436 O O . ALA A 1 176 ? -14.340 -7.698 18.916 1.00 97.25 176 ALA A O 1
ATOM 1437 N N . GLU A 1 177 ? -15.441 -5.750 19.002 1.00 96.06 177 GLU A N 1
ATOM 1438 C CA . GLU A 1 177 ? -15.791 -5.750 17.570 1.00 96.06 177 GLU A CA 1
ATOM 1439 C C . GLU A 1 177 ? -14.503 -5.828 16.705 1.00 96.06 177 GLU A C 1
ATOM 1441 O O . GLU A 1 177 ? -13.707 -4.875 16.731 1.00 96.06 177 GLU A O 1
ATOM 1446 N N . PRO A 1 178 ? -14.272 -6.914 15.934 1.00 96.44 178 PRO A N 1
ATOM 1447 C CA . PRO A 1 178 ? -13.030 -7.143 15.191 1.00 96.44 178 PRO A CA 1
ATOM 1448 C C . PRO A 1 178 ? -13.071 -6.411 13.845 1.00 96.44 178 PRO A C 1
ATOM 1450 O O . PRO A 1 178 ? -13.096 -6.992 12.763 1.00 96.44 178 PRO A O 1
ATOM 1453 N N . VAL A 1 179 ? -13.121 -5.089 13.930 1.00 97.88 179 VAL A N 1
ATOM 1454 C CA . VAL A 1 179 ? -13.159 -4.160 12.803 1.00 97.88 179 VAL A CA 1
ATOM 1455 C C . VAL A 1 179 ? -12.067 -3.126 12.983 1.00 97.88 179 VAL A C 1
ATOM 1457 O O . VAL A 1 179 ? -11.778 -2.730 14.105 1.00 97.88 179 VAL A O 1
ATOM 1460 N N . ILE A 1 180 ? -11.486 -2.647 11.890 1.00 98.44 180 ILE A N 1
ATOM 1461 C CA . ILE A 1 180 ? -10.689 -1.423 11.900 1.00 98.44 180 ILE A CA 1
ATOM 1462 C C . ILE A 1 180 ? -11.494 -0.352 11.202 1.00 98.44 180 ILE A C 1
ATOM 1464 O O . ILE A 1 180 ? -11.791 -0.420 10.007 1.00 98.44 180 ILE A O 1
ATOM 1468 N N . LYS A 1 181 ? -11.862 0.664 11.958 1.00 98.12 181 LYS A N 1
ATOM 1469 C CA . LYS A 1 181 ? -12.618 1.787 11.448 1.00 98.12 181 LYS A CA 1
ATOM 1470 C C . LYS A 1 181 ? -11.695 2.835 10.797 1.00 98.12 181 LYS A C 1
ATOM 1472 O O . LYS A 1 181 ? -10.535 2.957 11.169 1.00 98.12 181 LYS A O 1
ATOM 1477 N N . PHE A 1 182 ? -12.179 3.647 9.852 1.00 98.00 182 PHE A N 1
ATOM 1478 C CA . PHE A 1 182 ? -11.336 4.611 9.110 1.00 98.00 182 PHE A CA 1
ATOM 1479 C C . PHE A 1 182 ? -10.515 5.573 9.996 1.00 98.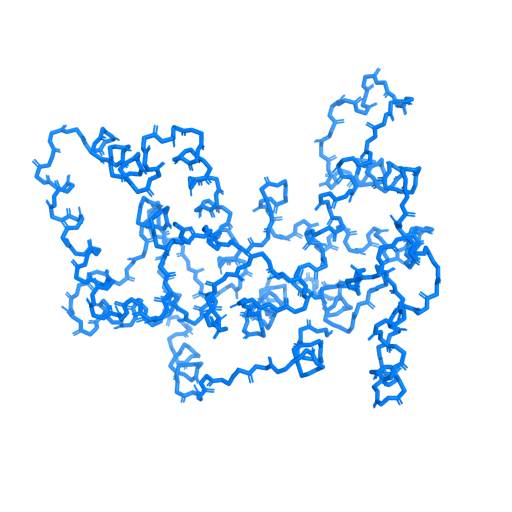00 182 PHE A C 1
ATOM 1481 O O . PHE A 1 182 ? -9.339 5.822 9.742 1.00 98.00 182 PHE A O 1
ATOM 1488 N N . TRP A 1 183 ? -11.115 6.096 11.063 1.00 97.06 183 TRP A N 1
ATOM 1489 C CA . TRP A 1 183 ? -10.468 7.014 12.008 1.00 97.06 183 TRP A CA 1
ATOM 1490 C C . TRP A 1 183 ? -9.493 6.295 12.948 1.00 97.06 183 TRP A C 1
ATOM 1492 O O . TRP A 1 183 ? -8.587 6.938 13.475 1.00 97.06 183 TRP A O 1
ATOM 1502 N N . GLU A 1 184 ? -9.654 4.980 13.121 1.00 98.12 184 GLU A N 1
ATOM 1503 C CA . GLU A 1 184 ? -8.688 4.111 13.796 1.00 98.12 184 GLU A CA 1
ATOM 1504 C C . GLU A 1 184 ? -7.511 3.830 12.861 1.00 98.12 184 GLU A C 1
ATOM 1506 O O . GLU A 1 184 ? -6.370 4.016 13.262 1.00 98.12 184 GLU A O 1
ATOM 1511 N N . MET A 1 185 ? -7.757 3.507 11.586 1.00 98.25 185 MET A N 1
ATOM 1512 C CA . MET A 1 185 ? -6.694 3.317 10.590 1.00 98.25 185 MET A CA 1
ATOM 1513 C C . MET A 1 185 ? -5.763 4.536 10.501 1.00 98.25 185 MET A C 1
ATOM 1515 O O . MET A 1 185 ? -4.542 4.391 10.485 1.00 98.25 185 MET A O 1
ATOM 1519 N N . ALA A 1 186 ? -6.332 5.747 10.530 1.00 97.12 186 ALA A N 1
ATOM 1520 C CA . ALA A 1 186 ? -5.568 6.995 10.492 1.00 97.12 186 ALA A CA 1
ATOM 1521 C C . ALA A 1 186 ? -4.566 7.153 11.648 1.00 97.12 186 ALA A C 1
ATOM 1523 O O . ALA A 1 186 ? -3.599 7.901 11.505 1.00 97.12 186 ALA A O 1
ATOM 1524 N N . VAL A 1 187 ? -4.772 6.464 12.774 1.00 95.62 187 VAL A N 1
ATOM 1525 C CA . VAL A 1 187 ? -3.824 6.449 13.899 1.00 95.62 187 VAL A CA 1
ATOM 1526 C C . VAL A 1 187 ? -2.992 5.166 13.942 1.00 95.62 187 VAL A C 1
ATOM 1528 O O . VAL A 1 187 ? -1.814 5.228 14.279 1.00 95.62 187 VAL A O 1
ATOM 1531 N N . LEU A 1 188 ? -3.556 4.021 13.541 1.00 97.06 188 LEU A N 1
ATOM 1532 C CA . LEU A 1 188 ? -2.880 2.718 13.540 1.00 97.06 188 LEU A CA 1
ATOM 1533 C C . LEU A 1 188 ? -1.673 2.672 12.613 1.00 97.06 188 LEU A C 1
ATOM 1535 O O . LEU A 1 188 ? -0.703 1.982 12.909 1.00 97.06 188 LEU A O 1
ATOM 1539 N N . GLN A 1 189 ? -1.677 3.462 11.547 1.00 95.94 189 GLN A N 1
ATOM 1540 C CA . GLN A 1 189 ? -0.521 3.583 10.665 1.00 95.94 189 GLN A CA 1
ATOM 1541 C C . GLN A 1 189 ? 0.721 4.232 11.303 1.00 95.94 189 GLN A C 1
ATOM 1543 O O . GLN A 1 189 ? 1.767 4.305 10.669 1.00 95.94 189 GLN A O 1
ATOM 1548 N N . LEU A 1 190 ? 0.623 4.722 12.543 1.00 96.12 190 LEU A N 1
ATOM 1549 C CA . LEU A 1 190 ? 1.760 5.172 13.357 1.00 96.12 190 LEU A CA 1
ATOM 1550 C C . LEU A 1 190 ? 2.249 4.097 14.339 1.00 96.12 190 LEU A C 1
ATOM 1552 O O . LEU A 1 190 ? 3.197 4.347 15.080 1.00 96.12 190 LEU A O 1
ATOM 1556 N N . THR A 1 191 ? 1.585 2.941 14.371 1.00 96.88 191 THR A N 1
ATOM 1557 C CA . THR A 1 191 ? 1.921 1.824 15.256 1.00 96.88 191 THR A CA 1
ATOM 1558 C C . THR A 1 191 ? 2.739 0.769 14.525 1.00 96.88 191 THR A C 1
ATOM 1560 O O . THR A 1 191 ? 2.596 0.594 13.313 1.00 96.88 191 THR A O 1
ATOM 1563 N N . ILE A 1 192 ? 3.567 0.072 15.288 1.00 97.12 192 ILE A N 1
ATOM 1564 C CA . ILE A 1 192 ? 4.468 -1.006 14.882 1.00 97.12 192 ILE A CA 1
ATOM 1565 C C . ILE A 1 192 ? 4.358 -2.157 15.901 1.00 97.12 192 ILE A C 1
ATOM 1567 O O . ILE A 1 192 ? 3.841 -1.922 17.004 1.00 97.12 192 ILE A O 1
ATOM 1571 N N . PRO A 1 193 ? 4.793 -3.388 15.577 1.00 97.00 193 PRO A N 1
ATOM 1572 C CA . PRO A 1 193 ? 4.679 -4.532 16.487 1.00 97.00 193 PRO A CA 1
ATOM 1573 C C . PRO A 1 193 ? 5.281 -4.292 17.879 1.00 97.00 193 PRO A C 1
ATOM 1575 O O . PRO A 1 193 ? 4.721 -4.745 18.876 1.00 97.00 193 PRO A O 1
ATOM 1578 N N . GLU A 1 194 ? 6.348 -3.496 17.977 1.00 96.06 194 GLU A N 1
ATOM 1579 C CA . GLU A 1 194 ? 7.035 -3.135 19.225 1.00 96.06 194 GLU A CA 1
ATOM 1580 C C . GLU A 1 194 ? 6.148 -2.332 20.183 1.00 96.06 194 GLU A C 1
ATOM 1582 O O . GLU A 1 194 ? 6.412 -2.284 21.382 1.00 96.06 194 GLU A O 1
ATOM 1587 N N . ASN A 1 195 ? 5.071 -1.702 19.694 1.00 96.81 195 ASN A N 1
ATOM 1588 C CA . ASN A 1 195 ? 4.090 -1.082 20.585 1.00 96.81 195 ASN A CA 1
ATOM 1589 C C . ASN A 1 195 ? 3.300 -2.124 21.398 1.00 96.81 195 ASN A C 1
ATOM 1591 O O . ASN A 1 195 ? 2.731 -1.767 22.430 1.00 96.81 195 ASN A O 1
ATOM 1595 N N . GLY A 1 196 ? 3.280 -3.386 20.958 1.00 97.75 196 GLY A N 1
ATOM 1596 C CA . GLY A 1 196 ? 2.570 -4.501 21.576 1.00 97.75 196 GLY A CA 1
ATOM 1597 C C . GLY A 1 196 ? 1.092 -4.542 21.187 1.00 97.75 196 GLY A C 1
ATOM 1598 O O . GLY A 1 196 ? 0.356 -3.573 21.383 1.00 97.75 196 GLY A O 1
ATOM 1599 N N . TYR A 1 197 ? 0.625 -5.684 20.675 1.00 98.12 197 TYR A N 1
ATOM 1600 C CA . TYR A 1 197 ? -0.755 -5.831 20.194 1.00 98.12 197 TYR A CA 1
ATOM 1601 C C . TYR A 1 197 ? -1.806 -5.613 21.282 1.00 98.12 197 TYR A C 1
ATOM 1603 O O . TYR A 1 197 ? -2.854 -5.033 21.005 1.00 98.12 197 TYR A O 1
ATOM 1611 N N . GLU A 1 198 ? -1.514 -5.985 22.529 1.00 98.00 198 GLU A N 1
ATOM 1612 C CA . GLU A 1 198 ? -2.395 -5.687 23.657 1.00 98.00 198 GLU A CA 1
ATOM 1613 C C . GLU A 1 198 ? -2.534 -4.177 23.897 1.00 98.00 198 GLU A C 1
ATOM 1615 O O . GLU A 1 198 ? -3.645 -3.663 24.024 1.00 98.00 198 GLU A O 1
ATOM 1620 N N . ASN A 1 199 ? -1.424 -3.437 23.902 1.00 98.31 199 ASN A N 1
ATOM 1621 C CA . ASN A 1 199 ? -1.469 -1.988 24.076 1.00 98.31 199 ASN A CA 1
ATOM 1622 C C . ASN A 1 199 ? -2.193 -1.317 22.909 1.00 98.31 199 ASN A C 1
ATOM 1624 O O . ASN A 1 199 ? -2.991 -0.406 23.122 1.00 98.31 199 ASN A O 1
ATOM 1628 N N . ILE A 1 200 ? -1.928 -1.751 21.674 1.00 98.44 200 ILE A N 1
ATOM 1629 C CA . ILE A 1 200 ? -2.589 -1.210 20.483 1.00 98.44 200 ILE A CA 1
ATOM 1630 C C . ILE A 1 200 ? -4.104 -1.426 20.575 1.00 98.44 200 ILE A C 1
ATOM 1632 O O . ILE A 1 200 ? -4.866 -0.471 20.426 1.00 98.44 200 ILE A O 1
ATOM 1636 N N . THR A 1 201 ? -4.560 -2.647 20.862 1.00 98.62 201 THR A N 1
ATOM 1637 C CA . THR A 1 201 ? -5.997 -2.946 20.940 1.00 98.62 201 THR A CA 1
ATOM 1638 C C . THR A 1 201 ? -6.679 -2.264 22.120 1.00 98.62 201 THR A C 1
ATOM 1640 O O . THR A 1 201 ? -7.772 -1.725 21.945 1.00 98.62 201 THR A O 1
ATOM 1643 N N . ASN A 1 202 ? -6.025 -2.169 23.280 1.00 98.38 202 ASN A N 1
ATOM 1644 C CA . ASN A 1 202 ? -6.532 -1.397 24.416 1.00 98.38 202 ASN A CA 1
ATOM 1645 C C . ASN A 1 202 ? -6.710 0.090 24.047 1.00 98.38 202 ASN A C 1
ATOM 1647 O O . ASN A 1 202 ? -7.723 0.699 24.396 1.00 98.38 202 ASN A O 1
ATOM 1651 N N . HIS A 1 203 ? -5.781 0.677 23.281 1.00 98.00 203 HIS A N 1
ATOM 1652 C CA . HIS A 1 203 ? -5.936 2.043 22.770 1.00 98.00 203 HIS A CA 1
ATOM 1653 C C . HIS A 1 203 ? -7.098 2.183 21.778 1.00 98.00 203 HIS A C 1
ATOM 1655 O O . HIS A 1 203 ? -7.796 3.198 21.824 1.00 98.00 203 HIS A O 1
ATOM 1661 N N . ILE A 1 204 ? -7.327 1.197 20.902 1.00 98.38 204 ILE A N 1
ATOM 1662 C CA . ILE A 1 204 ? -8.484 1.185 19.991 1.00 98.38 204 ILE A CA 1
ATOM 1663 C C . ILE A 1 204 ? -9.786 1.174 20.797 1.00 98.38 204 ILE A C 1
ATOM 1665 O O . ILE A 1 204 ? -10.650 2.019 20.571 1.00 98.38 204 ILE A O 1
ATOM 1669 N N . ILE A 1 205 ? -9.919 0.252 21.754 1.00 98.56 205 ILE A N 1
ATOM 1670 C CA . ILE A 1 205 ? -11.125 0.109 22.582 1.00 98.56 205 ILE A CA 1
ATOM 1671 C C . ILE A 1 205 ? -11.393 1.410 23.347 1.00 98.56 205 ILE A C 1
ATOM 1673 O O . ILE A 1 205 ? -12.480 1.976 23.240 1.00 98.56 205 ILE A O 1
ATOM 1677 N N . LYS A 1 206 ? -10.368 1.969 23.999 1.00 98.25 206 LYS A N 1
ATOM 1678 C CA . LYS A 1 206 ? -10.469 3.265 24.679 1.00 98.25 206 LYS A CA 1
ATOM 1679 C C . LYS A 1 206 ? -10.881 4.395 23.730 1.00 98.25 206 LYS A C 1
ATOM 1681 O O . LYS A 1 206 ? -11.712 5.229 24.080 1.00 98.25 206 LYS A O 1
ATOM 1686 N N . TYR A 1 207 ? -10.331 4.435 22.515 1.00 98.00 207 TYR A N 1
ATOM 1687 C CA . TYR A 1 207 ? -10.722 5.429 21.514 1.00 98.00 207 TYR A CA 1
ATOM 1688 C C . TYR A 1 207 ? -12.206 5.283 21.137 1.00 98.00 207 TYR A C 1
ATOM 1690 O O . TYR A 1 207 ? -12.911 6.288 21.058 1.00 98.00 207 TYR A O 1
ATOM 1698 N N . ARG A 1 208 ? -12.720 4.059 20.974 1.00 97.88 208 ARG A N 1
ATOM 1699 C CA . ARG A 1 208 ? -14.153 3.826 20.718 1.00 97.88 208 ARG A CA 1
ATOM 1700 C C . ARG A 1 208 ? -15.028 4.360 21.848 1.00 97.88 208 ARG A C 1
ATOM 1702 O O . ARG A 1 208 ? -15.977 5.087 21.570 1.00 97.88 208 ARG A O 1
ATOM 1709 N N . GLU A 1 209 ? -14.678 4.070 23.098 1.00 98.06 209 GLU A N 1
ATOM 1710 C CA . GLU A 1 209 ? -15.420 4.534 24.278 1.00 98.06 209 GLU A CA 1
ATOM 1711 C C . GLU A 1 209 ? -15.437 6.063 24.403 1.00 98.06 209 GLU A C 1
ATOM 1713 O O . GLU A 1 209 ? -16.492 6.666 24.603 1.00 98.06 209 GLU A O 1
ATOM 1718 N N . GLU A 1 210 ? -14.277 6.709 24.257 1.00 98.06 210 GLU A N 1
ATOM 1719 C CA . GLU A 1 210 ? -14.162 8.172 24.291 1.00 98.06 210 GLU A CA 1
ATOM 1720 C C . GLU A 1 210 ? -14.965 8.822 23.161 1.00 98.06 210 GLU A C 1
ATOM 1722 O O . GLU A 1 210 ? -15.604 9.858 23.349 1.00 98.06 210 GLU A O 1
ATOM 1727 N N . ARG A 1 211 ? -14.949 8.202 21.979 1.00 97.25 211 ARG A N 1
ATOM 1728 C CA . ARG A 1 211 ? -15.697 8.679 20.822 1.00 97.25 211 ARG A CA 1
ATOM 1729 C C . ARG A 1 211 ? -17.199 8.518 21.011 1.00 97.25 211 ARG A C 1
ATOM 1731 O O . ARG A 1 211 ? -17.939 9.381 20.550 1.00 97.25 211 ARG A O 1
ATOM 1738 N N . GLU A 1 212 ? -17.657 7.464 21.680 1.00 97.31 212 GLU A N 1
ATOM 1739 C CA . GLU A 1 212 ? -19.083 7.273 21.947 1.00 97.31 212 GLU A CA 1
ATOM 1740 C C . GLU A 1 212 ? -19.618 8.269 22.977 1.00 97.31 212 GLU A C 1
ATOM 1742 O O . GLU A 1 212 ? -20.689 8.832 22.781 1.00 97.31 212 GLU A O 1
ATOM 1747 N N . LYS A 1 213 ? -18.819 8.588 24.002 1.00 97.75 213 LYS A N 1
ATOM 1748 C CA . LYS A 1 213 ? -19.140 9.613 25.011 1.00 97.75 213 LYS A CA 1
ATOM 1749 C C . LYS A 1 213 ? -19.052 11.052 24.482 1.00 97.75 213 LYS A C 1
ATOM 1751 O O . LYS A 1 213 ? -19.449 11.987 25.172 1.00 97.75 213 LYS A O 1
ATOM 1756 N N . SER A 1 214 ? -18.484 11.265 23.294 1.00 97.56 214 SER A N 1
ATOM 1757 C CA . SER A 1 214 ? -18.236 12.604 22.762 1.00 97.56 214 SER A CA 1
ATOM 1758 C C . SER A 1 214 ? -19.441 13.175 22.020 1.00 97.56 214 SER A C 1
ATOM 1760 O O . SER A 1 214 ? -19.876 12.636 21.001 1.00 97.56 214 SER A O 1
ATOM 1762 N N . ASN A 1 215 ? -19.874 14.366 22.440 1.00 96.81 215 ASN A N 1
ATOM 1763 C CA . ASN A 1 215 ? -20.891 15.157 21.737 1.00 96.81 215 ASN A CA 1
ATOM 1764 C C . ASN A 1 215 ? -20.447 15.583 20.323 1.00 96.81 215 ASN A C 1
ATOM 1766 O O . ASN A 1 215 ? -21.282 15.861 19.466 1.00 96.81 215 ASN A O 1
ATOM 1770 N N . ASN A 1 216 ? -19.135 15.639 20.052 1.00 97.56 216 ASN A N 1
ATOM 1771 C CA . ASN A 1 216 ? -18.597 15.989 18.737 1.00 97.56 216 ASN A CA 1
ATOM 1772 C C . ASN A 1 216 ? -17.477 15.028 18.317 1.00 97.56 216 ASN A C 1
ATOM 1774 O O . ASN A 1 216 ? -16.282 15.321 18.421 1.00 97.56 216 ASN A O 1
ATOM 1778 N N . LYS A 1 217 ? -17.898 13.888 17.759 1.00 97.44 217 LYS A N 1
ATOM 1779 C CA . LYS A 1 217 ? -17.020 12.810 17.282 1.00 97.44 217 LYS A CA 1
ATOM 1780 C C . LYS A 1 217 ? -15.972 13.309 16.270 1.00 97.44 217 LYS A C 1
ATOM 1782 O O . LYS A 1 217 ? -14.808 12.939 16.360 1.00 97.44 217 LYS A O 1
ATOM 1787 N N . LYS A 1 218 ? -16.344 14.214 15.350 1.00 96.06 218 LYS A N 1
ATOM 1788 C CA . LYS A 1 218 ? -15.415 14.773 14.342 1.00 96.06 218 LYS A CA 1
ATOM 1789 C C . LYS A 1 218 ? -14.303 15.612 14.977 1.00 96.06 218 LYS A C 1
ATOM 1791 O O . LYS A 1 218 ? -13.152 15.495 14.556 1.00 96.06 218 LYS A O 1
ATOM 1796 N N . ARG A 1 219 ? -14.641 16.452 15.965 1.00 96.94 219 ARG A N 1
ATOM 1797 C CA . ARG A 1 219 ? -13.661 17.282 16.680 1.00 96.94 219 ARG A CA 1
ATOM 1798 C C . ARG A 1 219 ? -12.693 16.410 17.474 1.00 96.94 219 ARG A C 1
ATOM 1800 O O . ARG A 1 219 ? -11.489 16.593 17.339 1.00 96.94 219 ARG A O 1
ATOM 1807 N N . LEU A 1 220 ? -13.208 15.413 18.195 1.00 97.81 220 LEU A N 1
ATOM 1808 C CA . LEU A 1 220 ? -12.387 14.452 18.934 1.00 97.81 220 LEU A CA 1
ATOM 1809 C C . LEU A 1 220 ? -11.417 13.696 18.009 1.00 97.81 220 LEU A C 1
ATOM 1811 O O . LEU A 1 220 ? -10.221 13.623 18.294 1.00 97.81 220 LEU A O 1
ATOM 1815 N N . ASP A 1 221 ? -11.904 13.190 16.869 1.00 97.19 221 ASP A N 1
ATOM 1816 C CA . ASP A 1 221 ? -11.068 12.479 15.894 1.00 97.19 221 ASP A CA 1
ATOM 1817 C C . ASP A 1 221 ? -9.951 13.403 15.350 1.00 97.19 221 ASP A C 1
ATOM 1819 O O . ASP A 1 221 ? -8.812 12.972 15.148 1.00 97.19 221 ASP A O 1
ATOM 1823 N N . HIS A 1 222 ? -10.263 14.682 15.104 1.00 96.31 222 HIS A N 1
ATOM 1824 C CA . HIS A 1 222 ? -9.299 15.693 14.660 1.00 96.31 222 HIS A CA 1
ATOM 1825 C C . HIS A 1 222 ? -8.245 16.012 15.730 1.00 96.31 222 HIS A C 1
ATOM 1827 O O . HIS A 1 222 ? -7.052 15.963 15.433 1.00 96.31 222 HIS A O 1
ATOM 1833 N N . GLU A 1 223 ? -8.664 16.285 16.967 1.00 96.44 223 GLU A N 1
ATOM 1834 C CA . GLU A 1 223 ? -7.777 16.594 18.096 1.00 96.44 223 GLU A CA 1
ATOM 1835 C C . GLU A 1 223 ? -6.804 15.444 18.384 1.00 96.44 223 GLU A C 1
ATOM 1837 O O . GLU A 1 223 ? -5.614 15.681 18.598 1.00 96.44 223 GLU A O 1
ATOM 1842 N N . LYS A 1 224 ? -7.265 14.188 18.304 1.00 96.25 224 LYS A N 1
ATOM 1843 C CA . LYS A 1 224 ? -6.395 13.011 18.450 1.00 96.25 224 LYS A CA 1
ATOM 1844 C C . LYS A 1 224 ? -5.301 12.961 17.391 1.00 96.25 224 LYS A C 1
ATOM 1846 O O . LYS A 1 224 ? -4.135 12.786 17.739 1.00 96.25 224 LYS A O 1
ATOM 1851 N N . ARG A 1 225 ? -5.647 13.145 16.111 1.00 96.06 225 ARG A N 1
ATOM 1852 C CA . ARG A 1 225 ? -4.641 13.179 15.035 1.00 96.06 225 ARG A CA 1
ATOM 1853 C C . ARG A 1 225 ? -3.680 14.349 15.207 1.00 96.06 225 ARG A C 1
ATOM 1855 O O . ARG A 1 225 ? -2.483 14.161 15.043 1.00 96.06 225 ARG A O 1
ATOM 1862 N N . LEU A 1 226 ? -4.187 15.521 15.581 1.00 96.12 226 LEU A N 1
ATOM 1863 C CA . LEU A 1 226 ? -3.371 16.713 15.789 1.00 96.12 226 LEU A CA 1
ATOM 1864 C C . LEU A 1 226 ? -2.370 16.525 16.938 1.00 96.12 226 LEU A C 1
ATOM 1866 O O . LEU A 1 226 ? -1.203 16.888 16.807 1.00 96.12 226 LEU A O 1
ATOM 1870 N N . LYS A 1 227 ? -2.799 15.896 18.039 1.00 95.25 227 LYS A N 1
ATOM 1871 C CA . LYS A 1 227 ? -1.917 15.520 19.150 1.00 95.25 227 LYS A CA 1
ATOM 1872 C C . LYS A 1 227 ? -0.825 14.554 18.689 1.00 95.25 227 LYS A C 1
ATOM 1874 O O . LYS A 1 227 ? 0.343 14.770 18.991 1.00 95.25 227 LYS A O 1
ATOM 1879 N N . LEU A 1 228 ? -1.190 13.529 17.915 1.00 93.62 228 LEU A N 1
ATOM 1880 C CA . LEU A 1 228 ? -0.243 12.552 17.366 1.00 93.62 228 LEU A CA 1
ATOM 1881 C C . LEU A 1 228 ? 0.742 13.152 16.360 1.00 93.62 228 LEU A C 1
ATOM 1883 O O . LEU A 1 228 ? 1.773 12.541 16.112 1.00 93.62 228 LEU A O 1
ATOM 1887 N N . THR A 1 229 ? 0.448 14.323 15.791 1.00 93.81 229 THR A N 1
ATOM 1888 C CA . THR A 1 229 ? 1.321 15.037 14.850 1.00 93.81 229 THR A CA 1
ATOM 1889 C C . THR A 1 229 ? 1.955 16.295 15.444 1.00 93.81 229 THR A C 1
ATOM 1891 O O . THR A 1 229 ? 2.421 17.152 14.691 1.00 93.81 229 THR A O 1
ATOM 1894 N N . ASN A 1 230 ? 2.016 16.404 16.779 1.00 94.19 230 ASN A N 1
ATOM 1895 C CA . ASN A 1 230 ? 2.593 17.543 17.505 1.00 94.19 230 ASN A CA 1
ATOM 1896 C C . ASN A 1 230 ? 2.027 18.896 17.039 1.00 94.19 230 ASN A C 1
ATOM 1898 O O . ASN A 1 230 ? 2.773 19.843 16.806 1.00 94.19 230 ASN A O 1
ATOM 1902 N N . GLY A 1 231 ? 0.714 18.982 16.822 1.00 93.19 231 GLY A N 1
ATOM 1903 C CA . GLY A 1 231 ? 0.071 20.215 16.363 1.00 93.19 231 GLY A CA 1
ATOM 1904 C C . GLY A 1 231 ? 0.136 20.452 14.852 1.00 93.19 231 GLY A C 1
ATOM 1905 O O . GLY A 1 231 ? -0.422 21.433 14.367 1.00 93.19 231 GLY A O 1
ATOM 1906 N N . ASN A 1 232 ? 0.777 19.579 14.069 1.00 94.06 232 ASN A N 1
ATOM 1907 C CA . ASN A 1 232 ? 0.908 19.790 12.630 1.00 94.06 232 ASN A CA 1
ATOM 1908 C C . ASN A 1 232 ? -0.359 19.336 11.883 1.00 94.06 232 ASN A C 1
ATOM 1910 O O . ASN A 1 232 ? -0.570 18.138 11.658 1.00 94.06 232 ASN A O 1
ATOM 1914 N N . ALA A 1 233 ? -1.180 20.305 11.471 1.00 93.94 233 ALA A N 1
ATOM 1915 C CA . ALA A 1 233 ? -2.441 20.076 10.766 1.00 93.94 233 ALA A CA 1
ATOM 1916 C C . ALA A 1 233 ? -2.263 19.390 9.399 1.00 93.94 233 ALA A C 1
ATOM 1918 O O . ALA A 1 233 ? -3.042 18.503 9.049 1.00 93.94 233 ALA A O 1
ATOM 1919 N N . THR A 1 234 ? -1.213 19.734 8.646 1.00 94.06 234 THR A N 1
ATOM 1920 C CA . THR A 1 234 ? -0.912 19.103 7.351 1.00 94.06 234 THR A CA 1
ATOM 1921 C C . THR A 1 234 ? -0.635 17.617 7.527 1.00 94.06 234 THR A C 1
ATOM 1923 O O . THR A 1 234 ? -1.279 16.794 6.882 1.00 94.06 234 THR A O 1
ATOM 1926 N N . LYS A 1 235 ? 0.241 17.253 8.472 1.00 93.81 235 LYS A N 1
ATOM 1927 C CA . LYS A 1 235 ? 0.515 15.849 8.804 1.00 93.81 235 LYS A CA 1
ATOM 1928 C C . LYS A 1 235 ? -0.746 15.138 9.298 1.00 93.81 235 LYS A C 1
ATOM 1930 O O . LYS A 1 235 ? -0.996 14.009 8.890 1.00 93.81 235 LYS A O 1
ATOM 1935 N N . ALA A 1 236 ? -1.573 15.798 10.114 1.00 94.94 236 ALA A N 1
ATOM 1936 C CA . ALA A 1 236 ? -2.826 15.223 10.609 1.00 94.94 236 ALA A CA 1
ATOM 1937 C C . ALA A 1 236 ? -3.831 14.932 9.480 1.00 94.94 236 ALA A C 1
ATOM 1939 O O . ALA A 1 236 ? -4.582 13.957 9.562 1.00 94.94 236 ALA A O 1
ATOM 1940 N N . ARG A 1 237 ? -3.844 15.755 8.421 1.00 95.31 237 ARG A N 1
ATOM 1941 C CA . ARG A 1 237 ? -4.622 15.512 7.199 1.00 95.31 237 ARG A CA 1
ATOM 1942 C C . ARG A 1 237 ? -4.026 14.377 6.372 1.00 95.31 237 ARG A C 1
ATOM 1944 O O . ARG A 1 237 ? -4.773 13.488 5.981 1.00 95.31 237 ARG A O 1
ATOM 1951 N N . THR A 1 238 ? -2.707 14.356 6.180 1.00 95.25 238 THR A N 1
ATOM 1952 C CA . THR A 1 238 ? -2.008 13.271 5.471 1.00 95.25 238 THR A CA 1
ATOM 1953 C C . THR A 1 238 ? -2.306 11.904 6.084 1.00 95.25 238 THR A C 1
ATOM 1955 O O . THR A 1 238 ? -2.412 10.917 5.360 1.00 95.25 238 THR A O 1
ATOM 1958 N N . LEU A 1 239 ? -2.529 11.833 7.403 1.00 96.75 239 LEU A N 1
ATOM 1959 C CA . LEU A 1 239 ? -2.928 10.578 8.029 1.00 96.75 239 LEU A CA 1
ATOM 1960 C C . LEU A 1 239 ? -4.252 10.020 7.469 1.00 96.75 239 LEU A C 1
ATOM 1962 O O . LEU A 1 239 ? -4.399 8.810 7.334 1.00 96.75 239 LEU A O 1
ATOM 1966 N N . LEU A 1 240 ? -5.207 10.882 7.117 1.00 96.94 240 LEU A N 1
ATOM 1967 C CA . LEU A 1 240 ? -6.466 10.460 6.496 1.00 96.94 240 LEU A CA 1
ATOM 1968 C C . LEU A 1 240 ? -6.253 9.965 5.063 1.00 96.94 240 LEU A C 1
ATOM 1970 O O . LEU A 1 240 ? -6.877 8.987 4.658 1.00 96.94 240 LEU A O 1
ATOM 1974 N N . ASP A 1 241 ? -5.361 10.621 4.317 1.00 96.62 241 ASP A N 1
ATOM 1975 C CA . ASP A 1 241 ? -5.022 10.222 2.951 1.00 96.62 241 ASP A CA 1
ATOM 1976 C C . ASP A 1 241 ? -4.402 8.822 2.912 1.00 96.62 241 ASP A C 1
ATOM 1978 O O . ASP A 1 241 ? -4.771 8.009 2.063 1.00 96.62 241 ASP A O 1
ATOM 1982 N N . TYR A 1 242 ? -3.496 8.525 3.848 1.00 97.06 242 TYR A N 1
ATOM 1983 C CA . TYR A 1 242 ? -2.899 7.196 3.987 1.00 97.06 242 TYR A CA 1
ATOM 1984 C C . TYR A 1 242 ? -3.882 6.158 4.535 1.00 97.06 242 TYR A C 1
ATOM 1986 O O . TYR A 1 242 ? -3.845 5.015 4.093 1.00 97.06 242 TYR A O 1
ATOM 1994 N N . ALA A 1 243 ? -4.823 6.544 5.399 1.00 97.62 243 ALA A N 1
ATOM 1995 C CA . ALA A 1 243 ? -5.850 5.625 5.881 1.00 97.62 243 ALA A CA 1
ATOM 1996 C C . ALA A 1 243 ? -6.782 5.144 4.759 1.00 97.62 243 ALA A C 1
ATOM 1998 O O . ALA A 1 243 ? -7.060 3.948 4.662 1.00 97.62 243 ALA A O 1
ATOM 1999 N N . ASP A 1 244 ? -7.250 6.063 3.905 1.00 97.06 244 ASP A N 1
ATOM 2000 C CA . ASP A 1 244 ? -8.084 5.725 2.742 1.00 97.06 244 ASP A CA 1
ATOM 2001 C C . ASP A 1 244 ? -7.308 4.825 1.775 1.00 97.06 244 ASP A C 1
ATOM 2003 O O . ASP A 1 244 ? -7.806 3.780 1.356 1.00 97.06 244 ASP A O 1
ATOM 2007 N N . LEU A 1 245 ? -6.059 5.197 1.493 1.00 96.94 245 LEU A N 1
ATOM 2008 C CA . LEU A 1 245 ? -5.148 4.433 0.653 1.00 96.94 245 LEU A CA 1
ATOM 2009 C C . LEU A 1 245 ? -4.944 3.000 1.182 1.00 96.94 245 LEU A C 1
ATOM 2011 O O . LEU A 1 245 ? -5.214 2.042 0.458 1.00 96.94 245 LEU A O 1
ATOM 2015 N N . ASN A 1 246 ? -4.552 2.844 2.449 1.00 98.06 246 ASN A N 1
ATOM 2016 C CA . ASN A 1 246 ? -4.319 1.543 3.079 1.00 98.06 246 ASN A CA 1
ATOM 2017 C C . ASN A 1 246 ? -5.563 0.658 3.008 1.00 98.06 246 ASN A C 1
ATOM 2019 O O . ASN A 1 246 ? -5.478 -0.488 2.577 1.00 98.06 246 ASN A O 1
ATOM 2023 N N . ILE A 1 247 ? -6.737 1.192 3.361 1.00 97.94 247 ILE A N 1
ATOM 2024 C CA . ILE A 1 247 ? -8.002 0.447 3.298 1.00 97.94 247 ILE A CA 1
ATOM 2025 C C . ILE A 1 247 ? -8.287 -0.058 1.880 1.00 97.94 247 ILE A C 1
ATOM 2027 O O . ILE A 1 247 ? -8.721 -1.199 1.716 1.00 97.94 247 ILE A O 1
ATOM 2031 N N . ARG A 1 248 ? -8.040 0.754 0.846 1.00 97.69 248 ARG A N 1
ATOM 2032 C CA . ARG A 1 248 ? -8.262 0.342 -0.549 1.00 97.69 248 ARG A CA 1
ATOM 2033 C C . ARG A 1 248 ? -7.329 -0.789 -0.969 1.00 97.69 248 ARG A C 1
ATOM 2035 O O . ARG A 1 248 ? -7.810 -1.758 -1.549 1.00 97.69 248 ARG A O 1
ATOM 2042 N N . TYR A 1 249 ? -6.039 -0.692 -0.652 1.00 98.31 249 TYR A N 1
ATOM 2043 C CA . TYR A 1 249 ? -5.059 -1.737 -0.970 1.00 98.31 249 TYR A CA 1
ATOM 2044 C C . TYR A 1 249 ? -5.309 -3.031 -0.193 1.00 98.31 249 TYR A C 1
ATOM 2046 O O . TYR A 1 249 ? -5.264 -4.108 -0.778 1.00 98.31 249 TYR A O 1
ATOM 2054 N N . LEU A 1 250 ? -5.684 -2.940 1.083 1.00 98.25 250 LEU A N 1
ATOM 2055 C CA . LEU A 1 250 ? -6.079 -4.107 1.873 1.00 98.25 250 LEU A CA 1
ATOM 2056 C C . LEU A 1 250 ? -7.313 -4.783 1.273 1.00 98.25 250 LEU A C 1
ATOM 2058 O O . LEU A 1 250 ? -7.310 -5.992 1.066 1.00 98.25 250 LEU A O 1
ATOM 2062 N N . LYS A 1 251 ? -8.348 -4.023 0.901 1.00 97.88 251 LYS A N 1
ATOM 2063 C CA . LYS A 1 251 ? -9.528 -4.580 0.220 1.00 97.88 251 LYS A CA 1
ATOM 2064 C C . LYS A 1 251 ? -9.204 -5.200 -1.139 1.00 97.88 251 LYS A C 1
ATOM 2066 O O . LYS A 1 251 ? -9.864 -6.158 -1.534 1.00 97.88 251 LYS A O 1
ATOM 2071 N N . ALA A 1 252 ? -8.207 -4.679 -1.853 1.00 97.81 252 ALA A N 1
ATOM 2072 C CA . ALA A 1 252 ? -7.800 -5.230 -3.141 1.00 97.81 252 ALA A CA 1
ATOM 2073 C C . ALA A 1 252 ? -7.208 -6.640 -3.038 1.00 97.81 252 ALA A C 1
ATOM 2075 O O . ALA A 1 252 ? -7.174 -7.323 -4.045 1.00 97.81 252 ALA A O 1
ATOM 2076 N N . THR A 1 253 ? -6.819 -7.108 -1.849 1.00 98.12 253 THR A N 1
ATOM 2077 C CA . THR A 1 253 ? -6.377 -8.501 -1.630 1.00 98.12 253 THR A CA 1
ATOM 2078 C C . THR A 1 253 ? -7.520 -9.521 -1.602 1.00 98.12 253 THR A C 1
ATOM 2080 O O . THR A 1 253 ? -7.277 -10.723 -1.582 1.00 98.12 253 THR A O 1
ATOM 2083 N N . GLY A 1 254 ? -8.777 -9.073 -1.488 1.00 97.62 254 GLY A N 1
ATOM 2084 C CA . GLY A 1 254 ? -9.914 -9.959 -1.208 1.00 97.62 254 GLY A CA 1
ATOM 2085 C C . GLY A 1 254 ? -9.899 -10.602 0.191 1.00 97.62 254 GLY A C 1
ATOM 2086 O O . GLY A 1 254 ? -10.816 -11.353 0.522 1.00 97.62 254 GLY A O 1
ATOM 2087 N N . LEU A 1 255 ? -8.892 -10.309 1.026 1.00 98.06 255 LEU A N 1
ATOM 2088 C CA . LEU A 1 255 ? -8.803 -10.767 2.417 1.00 98.06 255 LEU A CA 1
ATOM 2089 C C . LEU A 1 255 ? -9.697 -9.946 3.353 1.00 98.06 255 LEU A C 1
ATOM 2091 O O . LEU A 1 255 ? -10.137 -10.441 4.388 1.00 98.06 255 LEU A O 1
ATOM 2095 N N . PHE A 1 256 ? -9.976 -8.697 2.976 1.00 98.19 256 PHE A N 1
ATOM 2096 C CA . PHE A 1 256 ? -10.778 -7.756 3.750 1.00 98.19 256 PHE A CA 1
ATOM 2097 C C . PHE A 1 256 ? -12.019 -7.320 2.978 1.00 98.19 256 PHE A C 1
ATOM 2099 O O . PHE A 1 256 ? -11.966 -7.086 1.770 1.00 98.19 256 PHE A O 1
ATOM 2106 N N . GLN A 1 257 ? -13.112 -7.097 3.703 1.00 96.31 257 GLN A N 1
ATOM 2107 C CA . GLN A 1 257 ? -14.329 -6.486 3.171 1.00 96.31 257 GLN A CA 1
ATOM 2108 C C . GLN A 1 257 ? -14.719 -5.231 3.955 1.00 96.31 257 GLN A C 1
ATOM 2110 O O . GLN A 1 257 ? -14.220 -4.972 5.050 1.00 96.31 257 GLN A O 1
ATOM 2115 N N . SER A 1 258 ? -15.617 -4.430 3.382 1.00 96.19 258 SER A N 1
ATOM 2116 C CA . SER A 1 258 ? -16.127 -3.230 4.047 1.00 96.19 258 SER A CA 1
ATOM 2117 C C . SER A 1 258 ? -17.046 -3.571 5.220 1.00 96.19 258 SER A C 1
ATOM 2119 O O . SER A 1 258 ? -17.910 -4.431 5.108 1.00 96.19 258 SER A O 1
ATOM 2121 N N . SER A 1 259 ? -16.911 -2.815 6.309 1.00 94.38 259 SER A N 1
ATOM 2122 C CA . SER A 1 259 ? -17.872 -2.761 7.416 1.00 94.38 259 SER A CA 1
ATOM 2123 C C . SER A 1 259 ? -18.126 -1.295 7.766 1.00 94.38 259 SER A C 1
ATOM 2125 O O . SER A 1 259 ? -17.298 -0.628 8.395 1.00 94.38 259 SER A O 1
ATOM 2127 N N . GLY A 1 260 ? -19.230 -0.742 7.252 1.00 91.81 260 GLY A N 1
ATOM 2128 C CA . GLY A 1 260 ? -19.479 0.701 7.263 1.00 91.81 260 GLY A CA 1
ATOM 2129 C C . GLY A 1 260 ? -18.312 1.479 6.637 1.00 91.81 260 GLY A C 1
ATOM 2130 O O . GLY A 1 260 ? -17.904 1.211 5.509 1.00 91.81 260 GLY A O 1
ATOM 2131 N N . ARG A 1 261 ? -17.735 2.425 7.391 1.00 89.44 261 ARG A N 1
ATOM 2132 C CA . ARG A 1 261 ? -16.513 3.167 7.013 1.00 89.44 261 ARG A CA 1
ATOM 2133 C C . ARG A 1 261 ? -15.230 2.494 7.520 1.00 89.44 261 ARG A C 1
ATOM 2135 O O . ARG A 1 261 ? -14.293 3.178 7.908 1.00 89.44 261 ARG A O 1
ATOM 2142 N N . GLY A 1 262 ? -15.207 1.176 7.620 1.00 95.50 262 GLY A N 1
ATOM 2143 C CA . GLY A 1 262 ? -14.067 0.401 8.099 1.00 95.50 262 GLY A CA 1
ATOM 2144 C C . GLY A 1 262 ? -13.870 -0.874 7.294 1.00 95.50 262 GLY A C 1
ATOM 2145 O O . GLY A 1 262 ? -14.520 -1.080 6.264 1.00 95.50 262 GLY A O 1
ATOM 2146 N N . ILE A 1 263 ? -12.978 -1.724 7.790 1.00 98.06 263 ILE A N 1
ATOM 2147 C CA . ILE A 1 263 ? -12.666 -3.033 7.223 1.00 98.06 263 ILE A CA 1
ATOM 2148 C C . ILE A 1 263 ? -12.719 -4.124 8.289 1.00 98.06 263 ILE A C 1
ATOM 2150 O O . ILE A 1 263 ? -12.345 -3.898 9.439 1.00 98.06 263 ILE A O 1
ATOM 2154 N N . ILE A 1 264 ? -13.173 -5.302 7.879 1.00 98.12 264 ILE A N 1
ATOM 2155 C CA . ILE A 1 264 ? -13.121 -6.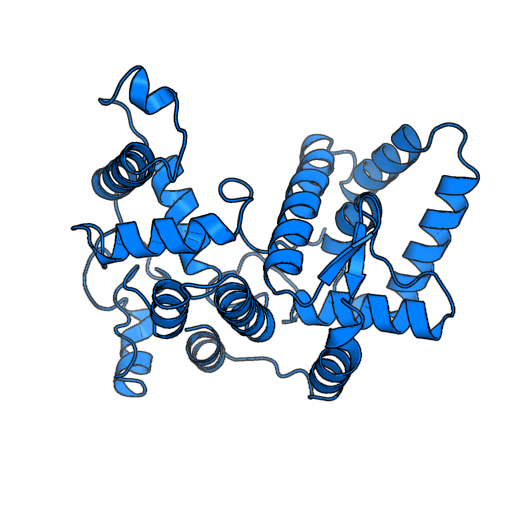555 8.643 1.00 98.12 264 ILE A CA 1
ATOM 2156 C C . ILE A 1 264 ? -12.436 -7.621 7.791 1.00 98.12 264 ILE A C 1
ATOM 2158 O O . ILE A 1 264 ? -12.398 -7.492 6.562 1.00 98.12 264 ILE A O 1
ATOM 2162 N N . ILE A 1 265 ? -11.933 -8.679 8.428 1.00 98.06 265 ILE A N 1
ATOM 2163 C CA . ILE A 1 265 ? -11.543 -9.899 7.712 1.00 98.06 265 ILE A CA 1
ATOM 2164 C C . ILE A 1 265 ? -12.779 -10.440 6.985 1.00 98.06 265 ILE A C 1
ATOM 2166 O O . ILE A 1 265 ? -13.885 -10.444 7.529 1.00 98.06 265 ILE A O 1
ATOM 2170 N N . PHE A 1 266 ? -12.607 -10.853 5.732 1.00 96.88 266 PHE A N 1
ATOM 2171 C CA . PHE A 1 266 ? -13.668 -11.513 4.987 1.00 96.88 266 PHE A CA 1
ATOM 2172 C C . PHE A 1 266 ? -13.924 -12.893 5.615 1.00 96.88 266 PHE A C 1
ATOM 2174 O O . PHE A 1 266 ? -12.981 -13.685 5.674 1.00 96.88 266 PHE A O 1
ATOM 2181 N N . PRO A 1 267 ? -15.149 -13.216 6.082 1.00 94.00 267 PRO A N 1
ATOM 2182 C CA . PRO A 1 267 ? -15.383 -14.422 6.876 1.00 94.00 267 PRO A CA 1
ATOM 2183 C C . PRO A 1 267 ? -14.914 -15.722 6.204 1.00 94.00 267 PRO A C 1
ATOM 2185 O O . PRO A 1 267 ? -14.328 -16.595 6.836 1.00 94.00 267 PRO A O 1
ATOM 2188 N N . GLN A 1 268 ? -15.068 -15.816 4.884 1.00 95.12 268 GLN A N 1
ATOM 2189 C CA . GLN A 1 268 ? -14.651 -16.959 4.069 1.00 95.12 268 GLN A CA 1
ATOM 2190 C C . GLN A 1 268 ? -13.121 -17.128 3.992 1.00 95.12 268 GLN A C 1
ATOM 2192 O O . GLN A 1 268 ? -12.637 -18.107 3.426 1.00 95.12 268 GLN A O 1
ATOM 2197 N N . LYS A 1 269 ? -12.344 -16.179 4.522 1.00 96.00 269 LYS A N 1
ATOM 2198 C CA . LYS A 1 269 ? -10.878 -16.194 4.535 1.00 96.00 269 LYS A CA 1
ATOM 2199 C C . LYS A 1 269 ? -10.287 -16.367 5.936 1.00 96.00 269 LYS A C 1
ATOM 2201 O O . LYS A 1 269 ? -9.068 -16.311 6.055 1.00 96.00 269 LYS A O 1
ATOM 2206 N N . HIS A 1 270 ? -11.091 -16.623 6.974 1.00 93.94 270 HIS A N 1
ATOM 2207 C CA . HIS A 1 270 ? -10.580 -16.812 8.341 1.00 93.94 270 HIS A CA 1
ATOM 2208 C C . HIS A 1 270 ? -9.487 -17.884 8.433 1.00 93.94 270 HIS A C 1
ATOM 2210 O O . HIS A 1 270 ? -8.417 -17.598 8.956 1.00 93.94 270 HIS A O 1
ATOM 2216 N N . ILE A 1 271 ? -9.698 -19.059 7.828 1.00 95.75 271 ILE A N 1
ATOM 2217 C CA . ILE A 1 271 ? -8.706 -20.152 7.826 1.00 95.75 271 ILE A CA 1
ATOM 2218 C C . ILE A 1 271 ? -7.380 -19.706 7.189 1.00 95.75 271 ILE A C 1
ATOM 2220 O O . ILE A 1 271 ? -6.301 -20.066 7.648 1.00 95.75 271 ILE A O 1
ATOM 2224 N N . LEU A 1 272 ? -7.442 -18.910 6.117 1.00 96.44 272 LEU A N 1
ATOM 2225 C CA . LEU A 1 272 ? -6.242 -18.370 5.482 1.00 96.44 272 LEU A CA 1
ATOM 2226 C C . LEU A 1 272 ? -5.525 -17.378 6.407 1.00 96.44 272 LEU A C 1
ATOM 2228 O O . LEU A 1 272 ? -4.304 -17.421 6.496 1.00 96.44 272 LEU A O 1
ATOM 2232 N N . VAL A 1 273 ? -6.267 -16.504 7.093 1.00 96.75 273 VAL A N 1
ATOM 2233 C CA . VAL A 1 273 ? -5.689 -15.571 8.072 1.00 96.75 273 VAL A CA 1
ATOM 2234 C C . VAL A 1 273 ? -4.990 -16.326 9.196 1.00 96.75 273 VAL A C 1
ATOM 2236 O O . VAL A 1 273 ? -3.870 -15.968 9.539 1.00 96.75 273 VAL A O 1
ATOM 2239 N N . GLU A 1 274 ? -5.607 -17.377 9.734 1.00 95.81 274 GLU A N 1
ATOM 2240 C CA . GLU A 1 274 ? -5.002 -18.198 10.787 1.00 95.81 274 GLU A CA 1
ATOM 2241 C C . GLU A 1 274 ? -3.679 -18.799 10.319 1.00 95.81 274 GLU A C 1
ATOM 2243 O O . GLU A 1 274 ? -2.660 -18.577 10.963 1.00 95.81 274 GLU A O 1
ATOM 2248 N N . LYS A 1 275 ? -3.644 -19.400 9.126 1.00 95.94 275 LYS A N 1
ATOM 2249 C CA . LYS A 1 275 ? -2.400 -19.927 8.543 1.00 95.94 275 LYS A CA 1
ATOM 2250 C C . LYS A 1 275 ? -1.324 -18.857 8.325 1.00 95.94 275 LYS A C 1
ATOM 2252 O O . LYS A 1 275 ? -0.148 -19.116 8.557 1.00 95.94 275 LYS A O 1
ATOM 2257 N N . LEU A 1 276 ? -1.708 -17.652 7.891 1.00 95.81 276 LEU A N 1
ATOM 2258 C CA . LEU A 1 276 ? -0.772 -16.530 7.720 1.00 95.81 276 LEU A CA 1
ATOM 2259 C C . LEU A 1 276 ? -0.178 -16.045 9.054 1.00 95.81 276 LEU A C 1
ATOM 2261 O O . LEU A 1 276 ? 0.935 -15.516 9.069 1.00 95.81 276 LEU A O 1
ATOM 2265 N N . LEU A 1 277 ? -0.922 -16.179 10.156 1.00 96.56 277 LEU A N 1
ATOM 2266 C CA . LEU A 1 277 ? -0.479 -15.795 11.497 1.00 96.56 277 LEU A CA 1
ATOM 2267 C C . LEU A 1 277 ? 0.264 -16.925 12.227 1.00 96.56 277 LEU A C 1
ATOM 2269 O O . LEU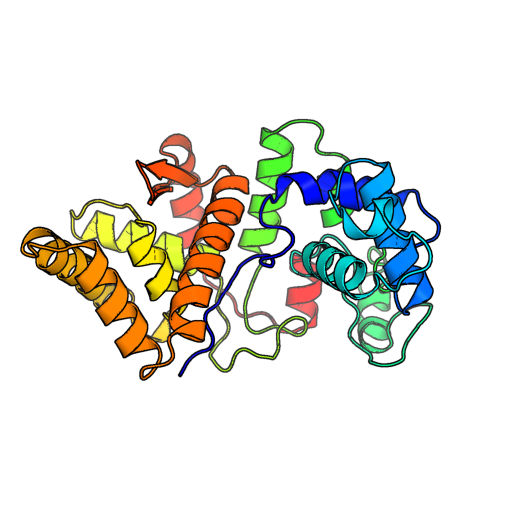 A 1 277 ? 1.147 -16.634 13.031 1.00 96.56 277 LEU A O 1
ATOM 2273 N N . GLU A 1 278 ? -0.046 -18.188 11.934 1.00 95.44 278 GLU A N 1
ATOM 2274 C CA . GLU A 1 278 ? 0.685 -19.359 12.437 1.00 95.44 278 GLU A CA 1
ATOM 2275 C C . GLU A 1 278 ? 2.115 -19.415 11.901 1.00 95.44 278 GLU A C 1
ATOM 2277 O O . GLU A 1 278 ? 3.039 -19.759 12.641 1.00 95.44 278 GLU A O 1
ATOM 2282 N N . ASP A 1 279 ? 2.311 -19.054 10.630 1.00 90.75 279 ASP A N 1
ATOM 2283 C CA . ASP A 1 279 ? 3.646 -19.002 10.046 1.00 90.75 279 ASP A CA 1
ATOM 2284 C C . ASP A 1 279 ? 4.519 -17.992 10.800 1.00 90.75 279 ASP A C 1
ATOM 2286 O O . ASP A 1 279 ? 4.059 -16.911 11.183 1.00 90.75 279 ASP A O 1
ATOM 2290 N N . LYS A 1 280 ? 5.789 -18.312 11.043 1.00 90.31 280 LYS A N 1
ATOM 2291 C CA . LYS A 1 280 ? 6.662 -17.433 11.827 1.00 90.31 280 LYS A CA 1
ATOM 2292 C C . LYS A 1 280 ? 7.047 -16.220 10.987 1.00 90.31 280 LYS A C 1
ATOM 2294 O O . LYS A 1 280 ? 7.569 -16.354 9.882 1.00 90.31 280 LYS A O 1
ATOM 2299 N N . PHE A 1 281 ? 6.868 -15.017 11.538 1.00 92.50 281 PHE A N 1
ATOM 2300 C CA . PHE A 1 281 ? 7.360 -13.824 10.858 1.00 92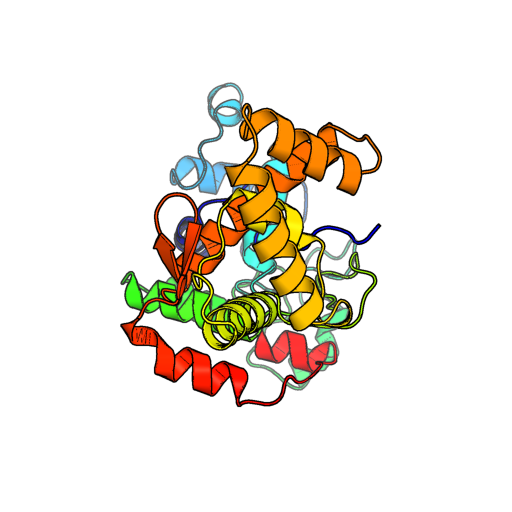.50 281 PHE A CA 1
ATOM 2301 C C . PHE A 1 281 ? 8.885 -13.897 10.705 1.00 92.50 281 PHE A C 1
ATOM 2303 O O . PHE A 1 281 ? 9.618 -14.007 11.690 1.00 92.50 281 PHE A O 1
ATOM 2310 N N . THR A 1 282 ? 9.341 -13.826 9.457 1.00 92.69 282 THR A N 1
ATOM 2311 C CA . THR A 1 282 ? 10.759 -13.842 9.100 1.00 92.69 282 THR A CA 1
ATOM 2312 C C . THR A 1 282 ? 11.162 -12.474 8.562 1.00 92.69 282 THR A C 1
ATOM 2314 O O . THR A 1 282 ? 10.527 -11.954 7.634 1.00 92.69 282 THR A O 1
ATOM 2317 N N . VAL A 1 283 ? 12.215 -11.911 9.161 1.00 95.75 283 VAL A N 1
ATOM 2318 C CA . VAL A 1 283 ? 12.917 -10.725 8.660 1.00 95.75 283 VAL A CA 1
ATOM 2319 C C . VAL A 1 283 ? 13.740 -11.141 7.449 1.00 95.75 283 VAL A C 1
ATOM 2321 O O . VAL A 1 283 ? 14.436 -12.153 7.488 1.00 95.75 283 VAL A O 1
ATOM 2324 N N . TYR A 1 284 ? 13.650 -10.365 6.379 1.00 96.44 284 TYR A N 1
ATOM 23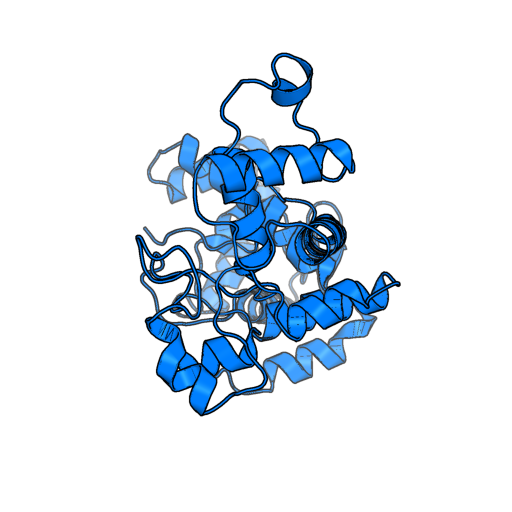25 C CA . TYR A 1 284 ? 14.387 -10.597 5.148 1.00 96.44 284 TYR A CA 1
ATOM 2326 C C . TYR A 1 284 ? 15.555 -9.628 5.034 1.00 96.44 284 TYR A C 1
ATOM 2328 O O . TYR A 1 284 ? 15.393 -8.420 5.237 1.00 96.44 284 TYR A O 1
ATOM 2336 N N . ASP A 1 285 ? 16.712 -10.167 4.651 1.00 95.81 285 ASP A N 1
ATOM 2337 C CA . ASP A 1 285 ? 17.760 -9.374 4.019 1.00 95.81 285 ASP A CA 1
ATOM 2338 C C . ASP A 1 285 ? 17.290 -8.842 2.651 1.00 95.81 285 ASP A C 1
ATOM 2340 O O . ASP A 1 285 ? 16.227 -9.214 2.140 1.00 95.81 285 ASP A O 1
ATOM 2344 N N . ASP A 1 286 ? 18.086 -7.960 2.051 1.00 94.44 286 ASP A N 1
ATOM 2345 C CA . ASP A 1 286 ? 17.734 -7.289 0.801 1.00 94.44 286 ASP A CA 1
ATOM 2346 C C . ASP A 1 286 ? 17.470 -8.276 -0.352 1.00 94.44 286 ASP A C 1
ATOM 2348 O O . ASP A 1 286 ? 16.476 -8.120 -1.061 1.00 94.44 286 ASP A O 1
ATOM 2352 N N . ASN A 1 287 ? 18.302 -9.308 -0.527 1.00 94.19 287 ASN A N 1
ATOM 2353 C CA . ASN A 1 287 ? 18.166 -10.267 -1.628 1.00 94.19 287 ASN A CA 1
ATOM 2354 C C . ASN A 1 287 ? 16.960 -11.185 -1.421 1.00 94.19 287 ASN A C 1
ATOM 2356 O O . ASN A 1 287 ? 16.194 -11.415 -2.359 1.00 94.19 287 ASN A O 1
ATOM 2360 N N . THR A 1 288 ? 16.761 -11.668 -0.193 1.00 95.69 288 THR A N 1
ATOM 2361 C CA . THR A 1 288 ? 15.581 -12.457 0.168 1.00 95.69 288 THR A CA 1
ATOM 2362 C C . THR A 1 288 ? 14.312 -11.637 -0.062 1.00 95.69 288 THR A C 1
ATOM 2364 O O . THR A 1 288 ? 13.381 -12.118 -0.699 1.00 95.69 288 THR A O 1
ATOM 2367 N N . TYR A 1 289 ? 14.281 -10.365 0.351 1.00 96.56 289 TYR A N 1
ATOM 2368 C CA . TYR A 1 289 ? 13.120 -9.504 0.123 1.00 96.56 289 TYR A CA 1
ATOM 2369 C C . TYR A 1 289 ? 12.833 -9.283 -1.365 1.00 96.56 289 TYR A C 1
ATOM 2371 O O . TYR A 1 289 ? 11.684 -9.411 -1.783 1.00 96.56 289 TYR A O 1
ATOM 2379 N N . ILE A 1 290 ? 13.862 -8.975 -2.165 1.00 95.81 290 ILE A N 1
ATOM 2380 C CA . ILE A 1 290 ? 13.721 -8.782 -3.615 1.00 95.81 290 ILE A CA 1
ATOM 2381 C C . ILE A 1 290 ? 13.151 -10.043 -4.273 1.00 95.81 290 ILE A C 1
ATOM 2383 O O . ILE A 1 290 ? 12.239 -9.941 -5.089 1.00 95.81 290 ILE A O 1
ATOM 2387 N N . LYS A 1 291 ? 13.651 -11.225 -3.897 1.00 95.44 291 LYS A N 1
ATOM 2388 C CA . LYS A 1 291 ? 13.174 -12.505 -4.428 1.00 95.44 291 LYS A CA 1
ATOM 2389 C C . LYS A 1 291 ? 11.711 -12.783 -4.081 1.00 95.44 291 LYS A C 1
ATOM 2391 O O . LYS A 1 291 ? 10.996 -13.319 -4.913 1.00 95.44 291 LYS A O 1
ATOM 2396 N N . GLU A 1 292 ? 11.284 -12.453 -2.865 1.00 95.44 292 GLU A N 1
ATOM 2397 C CA . GLU A 1 292 ? 9.921 -12.735 -2.396 1.00 95.44 292 GLU A CA 1
ATOM 2398 C C . GLU A 1 292 ? 8.883 -11.741 -2.941 1.00 95.44 292 GLU A C 1
ATOM 2400 O O . GLU A 1 292 ? 7.710 -12.086 -3.078 1.00 95.44 292 GLU A O 1
ATOM 2405 N N . ILE A 1 293 ? 9.280 -10.495 -3.231 1.00 95.88 293 ILE A N 1
ATOM 2406 C CA . ILE A 1 293 ? 8.355 -9.450 -3.705 1.00 95.88 293 ILE A CA 1
ATOM 2407 C C . ILE A 1 293 ? 8.189 -9.422 -5.238 1.00 95.88 293 ILE A C 1
ATOM 2409 O O . ILE A 1 293 ? 7.158 -8.937 -5.722 1.00 95.88 293 ILE A O 1
ATOM 2413 N N . TRP A 1 294 ? 9.183 -9.900 -5.998 1.00 94.56 294 TRP A N 1
ATOM 2414 C CA . TRP A 1 294 ? 9.174 -9.961 -7.470 1.00 94.56 294 TRP A CA 1
ATOM 2415 C C . TRP A 1 294 ? 8.619 -11.269 -8.020 1.00 94.56 294 TRP A C 1
ATOM 2417 O O . TRP A 1 294 ? 8.106 -11.200 -9.158 1.00 94.56 294 TRP A O 1
#

Radius of gyration: 19.95 Å; chains: 1; bounding box: 46×42×50 Å